Protein AF-A0AAE1IKL3-F1 (afdb_monomer_lite)

InterPro domains:
  IPR046529 Domain of unknown function DUF6594 [PF20237] (52-282)

Sequence (301 aa):
MNDNSTPSNPPSTLELHDLSTDHLVNPTDPHVNHTDPHVNPTDCHVNQTDHDDKLSQLERELEDVDDMEGEELNLASFRLDNNERRENILQKIDDALSDYDNFLDRHQRALSFEDPSKSSIDSLQNWLDMNRDLKRDEINYLKRNDLFSVTGNISWVETILSVALSKALHAVITMLEGPRQGQLGKISTRMKEKIRKTFRPASRNPNVTISAISLRKAVRIFLAPFIAALLLTPVIICNYVNDLTYRVVIVVLTTATFIAGLACISKVKAVEWVVAGATYVTITRYLNMELLLMWSDADLK

Structure (mmCIF, N/CA/C/O backbone):
data_AF-A0AAE1IKL3-F1
#
_entry.id   AF-A0AAE1IKL3-F1
#
loop_
_atom_site.group_PDB
_atom_site.id
_atom_site.type_symbol
_atom_site.label_atom_id
_atom_site.label_alt_id
_atom_site.label_comp_id
_atom_site.label_asym_id
_atom_site.label_entity_id
_atom_site.label_seq_id
_atom_site.pdbx_PDB_ins_code
_atom_site.Cartn_x
_atom_site.Cartn_y
_atom_site.Cartn_z
_atom_site.occupancy
_atom_site.B_iso_or_equiv
_atom_site.auth_seq_id
_atom_site.auth_comp_id
_atom_site.auth_asym_id
_atom_site.auth_atom_id
_atom_site.pdbx_PDB_model_num
ATOM 1 N N . MET A 1 1 ? 42.738 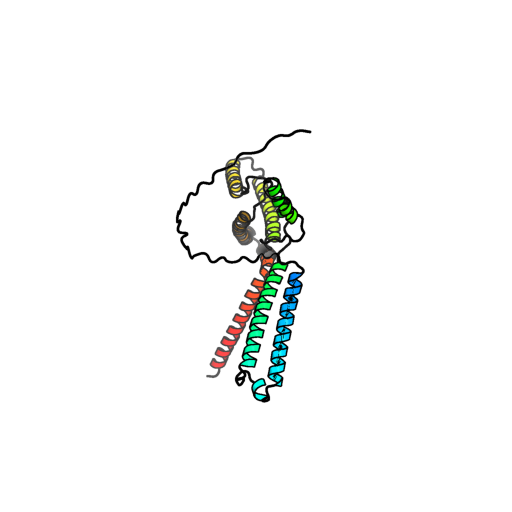-31.454 75.341 1.00 37.38 1 MET A N 1
ATOM 2 C CA . MET A 1 1 ? 44.110 -31.137 75.780 1.00 37.38 1 MET A CA 1
ATOM 3 C C . MET A 1 1 ? 44.566 -29.970 74.930 1.00 37.38 1 MET A C 1
ATOM 5 O O . MET A 1 1 ? 44.774 -30.189 73.747 1.00 37.38 1 MET A O 1
ATOM 9 N N . ASN A 1 2 ? 44.628 -28.792 75.555 1.00 38.41 2 ASN A N 1
ATOM 10 C CA . ASN A 1 2 ? 45.200 -27.516 75.103 1.00 38.41 2 ASN A CA 1
ATOM 11 C C . ASN A 1 2 ? 44.516 -26.875 73.865 1.00 38.41 2 ASN A C 1
ATOM 13 O O . ASN A 1 2 ? 44.352 -27.528 72.842 1.00 38.41 2 ASN A O 1
ATOM 17 N N . ASP A 1 3 ? 43.925 -25.671 73.938 1.00 41.69 3 ASP A N 1
ATOM 18 C CA . ASP A 1 3 ? 44.483 -24.336 74.296 1.00 41.69 3 ASP A CA 1
ATOM 19 C C . ASP A 1 3 ? 45.520 -23.883 73.232 1.00 41.69 3 ASP A C 1
ATOM 21 O O . ASP A 1 3 ? 46.335 -24.702 72.824 1.00 41.69 3 ASP A O 1
ATOM 25 N N . ASN A 1 4 ? 45.637 -22.642 72.730 1.00 39.47 4 ASN A N 1
ATOM 26 C CA . ASN A 1 4 ? 45.059 -21.312 73.026 1.00 39.47 4 ASN A CA 1
ATOM 27 C C . ASN A 1 4 ? 45.349 -20.380 71.786 1.00 39.47 4 ASN A C 1
ATOM 29 O O . ASN A 1 4 ? 46.077 -20.823 70.899 1.00 39.47 4 ASN A O 1
ATOM 33 N N . SER A 1 5 ? 44.895 -19.129 71.571 1.00 45.31 5 SER A N 1
ATOM 34 C CA . SER A 1 5 ? 44.084 -18.160 72.343 1.00 45.31 5 SER A CA 1
ATOM 35 C C . SER A 1 5 ? 43.384 -17.124 71.420 1.00 45.31 5 SER A C 1
ATOM 37 O O . SER A 1 5 ? 43.914 -16.772 70.368 1.00 45.31 5 SER A O 1
ATOM 39 N N . THR A 1 6 ? 42.273 -16.528 71.870 1.00 47.75 6 THR A N 1
ATOM 40 C CA . THR A 1 6 ? 41.839 -15.126 71.580 1.00 47.75 6 THR A CA 1
ATOM 41 C C . THR A 1 6 ? 42.600 -14.145 72.520 1.00 47.75 6 THR A C 1
ATOM 43 O O . THR A 1 6 ? 43.378 -14.642 73.338 1.00 47.75 6 THR A O 1
ATOM 46 N N . PRO A 1 7 ? 42.378 -12.802 72.576 1.00 61.38 7 PRO A N 1
ATOM 47 C CA . PRO A 1 7 ? 41.685 -11.853 71.677 1.00 61.38 7 PRO A CA 1
ATOM 48 C C . PRO A 1 7 ? 42.459 -10.527 71.405 1.00 61.38 7 PRO A C 1
ATOM 50 O O . PRO A 1 7 ? 43.415 -10.205 72.106 1.00 61.38 7 PRO A O 1
ATOM 53 N N . SER A 1 8 ? 41.946 -9.660 70.516 1.00 41.28 8 SER A N 1
ATOM 54 C CA . SER A 1 8 ? 42.006 -8.194 70.720 1.00 41.28 8 SER A CA 1
ATOM 55 C C . SER A 1 8 ? 41.003 -7.399 69.862 1.00 41.28 8 SER A C 1
ATOM 57 O O . SER A 1 8 ? 40.840 -7.613 68.667 1.00 41.28 8 SER A O 1
ATOM 59 N N . ASN A 1 9 ? 40.335 -6.464 70.532 1.00 41.34 9 ASN A N 1
ATOM 60 C CA . ASN A 1 9 ? 39.456 -5.377 70.072 1.00 41.34 9 ASN A CA 1
ATOM 61 C C . ASN A 1 9 ? 39.716 -4.225 71.089 1.00 41.34 9 ASN A C 1
ATOM 63 O O . ASN A 1 9 ? 40.221 -4.546 72.174 1.00 41.34 9 ASN A O 1
ATOM 67 N N . PRO A 1 10 ? 39.331 -2.944 70.898 1.00 62.72 10 PRO A N 1
ATOM 68 C CA . PRO A 1 10 ? 38.779 -2.240 69.734 1.00 62.72 10 PRO A CA 1
ATOM 69 C C . PRO A 1 10 ? 39.721 -1.023 69.405 1.00 62.72 10 PRO A C 1
ATOM 71 O O . PRO A 1 10 ? 40.912 -1.328 69.319 1.00 62.72 10 PRO A O 1
ATOM 74 N N . PRO A 1 11 ? 39.366 0.289 69.228 1.00 51.56 11 PRO A N 1
ATOM 75 C CA . PRO A 1 11 ? 38.154 1.058 69.571 1.00 51.56 11 PRO A CA 1
ATOM 76 C C . PRO A 1 11 ? 37.387 1.674 68.382 1.00 51.56 11 PRO A C 1
ATOM 78 O O . PRO A 1 11 ? 37.906 1.854 67.284 1.00 51.56 11 PRO A O 1
ATOM 81 N N . SER A 1 12 ? 36.141 2.061 68.655 1.00 45.22 12 SER A N 1
ATOM 82 C CA . SER A 1 12 ? 35.319 2.920 67.799 1.00 45.22 12 SER A CA 1
ATOM 83 C C . SER A 1 12 ? 35.840 4.361 67.780 1.00 45.22 12 SER A C 1
ATOM 85 O O . SER A 1 12 ? 36.181 4.890 68.838 1.00 45.22 12 SER A O 1
ATOM 87 N N . THR A 1 13 ? 35.753 5.036 66.632 1.00 42.62 13 THR A N 1
ATOM 88 C CA . THR A 1 13 ? 35.841 6.503 66.549 1.00 42.62 13 THR A CA 1
ATOM 89 C C . THR A 1 13 ? 34.653 7.032 65.755 1.00 42.62 13 THR A C 1
ATOM 91 O O . THR A 1 13 ? 34.356 6.544 64.667 1.00 42.62 13 THR A O 1
ATOM 94 N N . LEU A 1 14 ? 33.954 8.006 66.335 1.00 44.50 14 LEU A N 1
ATOM 95 C CA . LEU A 1 14 ? 32.903 8.779 65.682 1.00 44.50 14 LEU A CA 1
ATOM 96 C C . LEU A 1 14 ? 33.547 9.824 64.767 1.00 44.50 14 LEU A C 1
ATOM 98 O O . LEU A 1 14 ? 34.308 10.649 65.265 1.00 44.50 14 LEU A O 1
ATOM 102 N N . GLU A 1 15 ? 33.156 9.871 63.496 1.00 39.41 15 GLU A N 1
ATOM 103 C CA . GLU A 1 15 ? 33.192 11.119 62.730 1.00 39.41 15 GLU A CA 1
ATOM 104 C C . GLU A 1 15 ? 31.811 11.407 62.144 1.00 39.41 15 GLU A C 1
ATOM 106 O O . GLU A 1 15 ? 31.289 10.691 61.291 1.00 39.41 15 GLU A O 1
ATOM 111 N N . LEU A 1 16 ? 31.221 12.484 62.658 1.00 42.34 16 LEU A N 1
ATOM 112 C CA . LEU A 1 16 ? 30.191 13.251 61.979 1.00 42.34 16 LEU A CA 1
ATOM 113 C C . LEU A 1 16 ? 30.844 13.948 60.787 1.00 42.34 16 LEU A C 1
ATOM 115 O O . LEU A 1 16 ? 31.793 14.705 60.977 1.00 42.34 16 LEU A O 1
ATOM 119 N N . HIS A 1 17 ? 30.286 13.771 59.595 1.00 43.00 17 HIS A N 1
ATOM 120 C CA . HIS A 1 17 ? 30.493 14.731 58.523 1.00 43.00 17 HIS A CA 1
ATOM 121 C C . HIS A 1 17 ? 29.166 15.036 57.836 1.00 43.00 17 HIS A C 1
ATOM 123 O O . HIS A 1 17 ? 28.690 14.284 56.986 1.00 43.00 17 HIS A O 1
ATOM 129 N N . ASP A 1 18 ? 28.585 16.173 58.219 1.00 41.44 18 ASP A N 1
ATOM 130 C CA . ASP A 1 18 ? 27.637 16.878 57.369 1.00 41.44 18 ASP A CA 1
ATOM 131 C C . ASP A 1 18 ? 28.325 17.215 56.045 1.00 41.44 18 ASP A C 1
ATOM 133 O O . ASP A 1 18 ? 29.416 17.795 56.028 1.00 41.44 18 ASP A O 1
ATOM 137 N N . LEU A 1 19 ? 27.660 16.906 54.935 1.00 41.41 19 LEU A N 1
ATOM 138 C CA . LEU A 1 19 ? 27.904 17.581 53.669 1.00 41.41 19 LEU A CA 1
ATOM 139 C C . LEU A 1 19 ? 26.629 17.567 52.831 1.00 41.41 19 LEU A C 1
ATOM 141 O O . LEU A 1 19 ? 26.313 16.614 52.122 1.00 41.41 19 LEU A O 1
ATOM 145 N N . SER A 1 20 ? 25.897 18.675 52.956 1.00 42.94 20 SER A N 1
ATOM 146 C CA . SER A 1 20 ? 24.812 19.045 52.055 1.00 42.94 20 SER A CA 1
ATOM 147 C C . SER A 1 20 ? 25.255 18.909 50.599 1.00 42.94 20 SER A C 1
ATOM 149 O O . SER A 1 20 ? 26.355 19.328 50.232 1.00 42.94 20 SER A O 1
ATOM 151 N N . THR A 1 21 ? 24.386 18.376 49.747 1.00 41.53 21 THR A N 1
ATOM 152 C CA . THR A 1 21 ? 24.451 18.656 48.312 1.00 41.53 21 THR A CA 1
ATOM 153 C C . THR A 1 21 ? 23.036 18.776 47.775 1.00 41.53 21 THR A C 1
ATOM 155 O O . THR A 1 21 ? 22.278 17.808 47.742 1.00 41.53 21 THR A O 1
ATOM 158 N N . ASP A 1 22 ? 22.674 19.997 47.391 1.00 34.25 22 ASP A N 1
ATOM 159 C CA . ASP A 1 22 ? 21.352 20.339 46.890 1.00 34.25 22 ASP A CA 1
ATOM 160 C C . ASP A 1 22 ? 21.066 19.619 45.568 1.00 34.25 22 ASP A C 1
ATOM 162 O O . ASP A 1 22 ? 21.643 19.940 44.524 1.00 34.25 22 ASP A O 1
ATOM 166 N N . HIS A 1 23 ? 20.131 18.667 45.580 1.00 40.50 23 HIS A N 1
ATOM 167 C CA . HIS A 1 23 ? 19.584 18.140 44.337 1.00 40.50 23 HIS A CA 1
ATOM 168 C C . HIS A 1 23 ? 18.553 19.121 43.776 1.00 40.50 23 HIS A C 1
ATOM 170 O O . HIS A 1 23 ? 17.399 19.157 44.203 1.00 40.50 23 HIS A O 1
ATOM 176 N N . LEU A 1 24 ? 18.991 19.916 42.792 1.00 37.25 24 LEU A N 1
ATOM 177 C CA . LEU A 1 24 ? 18.108 20.748 41.982 1.00 37.25 24 LEU A CA 1
ATOM 178 C C . LEU A 1 24 ? 16.950 19.918 41.414 1.00 37.25 24 LEU A C 1
ATOM 180 O O . LEU A 1 24 ? 17.154 18.972 40.651 1.00 37.25 24 LEU A O 1
ATOM 184 N N . VAL A 1 25 ? 15.730 20.355 41.716 1.00 43.56 25 VAL A N 1
ATOM 185 C CA . VAL A 1 25 ? 14.531 19.963 40.975 1.00 43.56 25 VAL A CA 1
ATOM 186 C C . VAL A 1 25 ? 14.617 20.589 39.583 1.00 43.56 25 VAL A C 1
ATOM 188 O O . VAL A 1 25 ? 14.531 21.809 39.450 1.00 43.56 25 VAL A O 1
ATOM 191 N N . ASN A 1 26 ? 14.768 19.762 38.547 1.00 37.31 26 ASN A N 1
ATOM 192 C CA . ASN A 1 26 ? 14.615 20.175 37.151 1.00 37.31 26 ASN A CA 1
ATOM 193 C C . ASN A 1 26 ? 13.268 19.658 36.605 1.00 37.31 26 ASN A C 1
ATOM 195 O O . ASN A 1 26 ? 13.145 18.453 36.379 1.00 37.31 26 ASN A O 1
ATOM 199 N N . PRO A 1 27 ? 12.249 20.515 36.408 1.00 49.38 27 PRO A N 1
ATOM 200 C CA . PRO A 1 27 ? 10.904 20.079 36.052 1.00 49.38 27 PRO A CA 1
ATOM 201 C C . PRO A 1 27 ? 10.623 20.241 34.549 1.00 49.38 27 PRO A C 1
ATOM 203 O O . PRO A 1 27 ? 9.768 21.036 34.157 1.00 49.38 27 PRO A O 1
ATOM 206 N N . THR A 1 28 ? 11.316 19.502 33.677 1.00 48.50 28 THR A N 1
ATOM 207 C CA . THR A 1 28 ? 10.856 19.328 32.284 1.00 48.50 28 THR A CA 1
ATOM 208 C C . THR A 1 28 ? 11.374 18.031 31.666 1.00 48.50 28 THR A C 1
ATOM 210 O O . THR A 1 28 ? 12.431 18.019 31.048 1.00 48.50 28 THR A O 1
ATOM 213 N N . ASP A 1 29 ? 10.593 16.958 31.781 1.00 35.94 29 ASP A N 1
ATOM 214 C CA . ASP A 1 29 ? 10.541 15.929 30.739 1.00 35.94 29 ASP A CA 1
ATOM 215 C C . ASP A 1 29 ? 9.200 15.178 30.832 1.00 35.94 29 ASP A C 1
ATOM 217 O O . ASP A 1 29 ? 8.928 14.532 31.852 1.00 35.94 29 ASP A O 1
ATOM 221 N N . PRO A 1 30 ? 8.310 15.266 29.825 1.00 45.25 30 PRO A N 1
ATOM 222 C CA . PRO A 1 30 ? 7.148 14.402 29.762 1.00 45.25 30 PRO A CA 1
ATOM 223 C C . PRO A 1 30 ? 7.638 13.011 29.365 1.00 45.25 30 PRO A C 1
ATOM 225 O O . PRO A 1 30 ? 7.865 12.730 28.189 1.00 45.25 30 PRO A O 1
ATOM 228 N N . HIS A 1 31 ? 7.786 12.131 30.356 1.00 34.94 31 HIS A N 1
ATOM 229 C CA . HIS A 1 31 ? 8.020 10.710 30.128 1.00 34.94 31 HIS A CA 1
ATOM 230 C C . HIS A 1 31 ? 6.794 10.125 29.405 1.00 34.94 31 HIS A C 1
ATOM 232 O O . HIS A 1 31 ? 5.856 9.620 30.023 1.00 34.94 31 HIS A O 1
ATOM 238 N N . VAL A 1 32 ? 6.788 10.224 28.072 1.00 44.75 32 VAL A N 1
ATOM 239 C CA . VAL A 1 32 ? 5.873 9.484 27.207 1.00 44.75 32 VAL A CA 1
ATOM 240 C C . VAL A 1 32 ? 6.204 8.023 27.438 1.00 44.75 32 VAL A C 1
ATOM 242 O O . VAL A 1 32 ? 7.212 7.506 26.953 1.00 44.75 32 VAL A O 1
ATOM 245 N N . ASN A 1 33 ? 5.381 7.383 28.261 1.00 32.62 33 ASN A N 1
ATOM 246 C CA . ASN A 1 33 ? 5.507 5.978 28.575 1.00 32.62 33 ASN A CA 1
ATOM 247 C C . ASN A 1 33 ? 5.140 5.202 27.307 1.00 32.62 33 ASN A C 1
ATOM 249 O O . ASN A 1 33 ? 3.966 4.924 27.062 1.00 32.62 33 ASN A O 1
ATOM 253 N N . HIS A 1 34 ? 6.138 4.936 26.458 1.00 42.28 34 HIS A N 1
ATOM 254 C CA . HIS A 1 34 ? 5.983 4.082 25.290 1.00 42.28 34 HIS A CA 1
ATOM 255 C C . HIS A 1 34 ? 5.619 2.688 25.789 1.00 42.28 34 HIS A C 1
ATOM 257 O O . HIS A 1 34 ? 6.478 1.906 26.190 1.00 42.28 34 HIS A O 1
ATOM 263 N N . THR A 1 35 ? 4.317 2.414 25.793 1.00 41.00 35 THR A N 1
ATOM 264 C CA . THR A 1 35 ? 3.765 1.098 26.069 1.00 41.00 35 THR A CA 1
ATOM 265 C C . THR A 1 35 ? 4.323 0.153 25.018 1.00 41.00 35 THR A C 1
ATOM 267 O O . THR A 1 35 ? 4.133 0.365 23.819 1.00 41.00 35 THR A O 1
ATOM 270 N N . ASP A 1 36 ? 5.074 -0.835 25.488 1.00 42.12 36 ASP A N 1
ATOM 271 C CA . ASP A 1 36 ? 5.751 -1.829 24.668 1.00 42.12 36 ASP A CA 1
ATOM 272 C C . ASP A 1 36 ? 4.695 -2.586 23.836 1.00 42.12 36 ASP A C 1
ATOM 274 O O . ASP A 1 36 ? 3.829 -3.243 24.423 1.00 42.12 36 ASP A O 1
ATOM 278 N N . PRO A 1 37 ? 4.676 -2.484 22.491 1.00 47.56 37 PRO A N 1
ATOM 279 C CA . PRO A 1 37 ? 3.602 -3.035 21.669 1.00 47.56 37 PRO A CA 1
ATOM 280 C C . PRO A 1 37 ? 3.817 -4.532 21.413 1.00 47.56 37 PRO A C 1
ATOM 282 O O . PRO A 1 37 ? 3.609 -5.022 20.303 1.00 47.56 37 PRO A O 1
ATOM 285 N N . HIS A 1 38 ? 4.222 -5.279 22.439 1.00 47.66 38 HIS A N 1
ATOM 286 C CA . HIS A 1 38 ? 4.367 -6.727 22.376 1.00 47.66 38 HIS A CA 1
ATOM 287 C C . HIS A 1 38 ? 3.013 -7.419 22.610 1.00 47.66 38 HIS A C 1
ATOM 289 O O . HIS A 1 38 ? 2.891 -8.305 23.455 1.00 47.66 38 HIS A O 1
ATOM 295 N N . VAL A 1 39 ? 1.994 -7.006 21.845 1.00 49.00 39 VAL A N 1
ATOM 296 C CA . VAL A 1 39 ? 0.651 -7.601 21.867 1.00 49.00 39 VAL A CA 1
ATOM 297 C C . VAL A 1 39 ? 0.780 -9.069 21.477 1.00 49.00 39 VAL A C 1
ATOM 299 O O . VAL A 1 39 ? 1.068 -9.406 20.328 1.00 49.00 39 VAL A O 1
ATOM 302 N N . ASN A 1 40 ? 0.600 -9.953 22.453 1.00 47.06 40 ASN A N 1
ATOM 303 C CA . ASN A 1 40 ? 0.546 -11.385 22.219 1.00 47.06 40 ASN A CA 1
ATOM 304 C C . ASN A 1 40 ? -0.654 -11.660 21.288 1.00 47.06 40 ASN A C 1
ATOM 306 O O . ASN A 1 40 ? -1.719 -11.090 21.525 1.00 47.06 40 ASN A O 1
ATOM 310 N N . PRO A 1 41 ? -0.573 -12.537 20.270 1.00 50.09 41 PRO A N 1
ATOM 311 C CA . PRO A 1 41 ? -1.739 -12.891 19.445 1.00 50.09 41 PRO A CA 1
ATOM 312 C C . PRO A 1 41 ? -2.910 -13.519 20.229 1.00 50.09 41 PRO A C 1
ATOM 314 O O . PRO A 1 41 ? -3.987 -13.712 19.676 1.00 50.09 41 PRO A O 1
ATOM 317 N N . THR A 1 42 ? -2.724 -13.819 21.519 1.00 50.53 42 THR A N 1
ATOM 318 C CA . THR A 1 42 ? -3.819 -14.154 22.445 1.00 50.53 42 THR A CA 1
ATOM 319 C C . THR A 1 42 ? -4.533 -12.901 22.985 1.00 50.53 42 THR A C 1
ATOM 321 O O . THR A 1 42 ? -5.751 -12.911 23.128 1.00 50.53 42 THR A O 1
ATOM 324 N N . ASP A 1 43 ? -3.810 -11.800 23.217 1.00 51.50 43 ASP A N 1
ATOM 325 C CA . ASP A 1 43 ? -4.342 -10.554 23.796 1.00 51.50 43 ASP A CA 1
ATOM 326 C C . ASP A 1 43 ? -5.189 -9.765 22.791 1.00 51.50 43 ASP A C 1
ATOM 328 O O . ASP A 1 43 ? -6.145 -9.100 23.176 1.00 51.50 43 ASP A O 1
ATOM 332 N N . CYS A 1 44 ? -4.905 -9.858 21.485 1.00 53.31 44 CYS A N 1
ATOM 333 C CA . CYS A 1 44 ? -5.777 -9.234 20.483 1.00 53.31 44 CYS A CA 1
ATOM 334 C C . CYS A 1 44 ? -7.160 -9.902 20.405 1.00 53.31 44 CYS A C 1
ATOM 336 O O . CYS A 1 44 ? -8.108 -9.262 19.961 1.00 53.31 44 CYS A O 1
ATOM 338 N N . HIS A 1 45 ? -7.284 -11.152 20.866 1.00 56.12 45 HIS A N 1
ATOM 339 C CA . HIS A 1 45 ? -8.570 -11.831 21.004 1.00 56.12 45 HIS A CA 1
ATOM 340 C C . HIS A 1 45 ? -9.341 -11.365 22.248 1.00 56.12 45 HIS A C 1
ATOM 342 O O . HIS A 1 45 ? -10.559 -11.249 22.171 1.00 56.12 45 HIS A O 1
ATOM 348 N N . VAL A 1 46 ? -8.631 -11.064 23.346 1.00 60.53 46 VAL A N 1
ATOM 349 C CA . VAL A 1 46 ? -9.199 -10.499 24.586 1.00 60.53 46 VAL A CA 1
ATOM 350 C C . VAL A 1 46 ? -9.691 -9.069 24.352 1.00 60.53 46 VAL A C 1
ATOM 352 O O . VAL A 1 46 ? -10.846 -8.765 24.623 1.00 60.53 46 VAL A O 1
ATOM 355 N N . ASN A 1 47 ? -8.866 -8.216 23.737 1.00 64.75 47 ASN A N 1
ATOM 356 C CA . ASN A 1 47 ? -9.250 -6.831 23.452 1.00 64.75 47 ASN A CA 1
ATOM 357 C C . ASN A 1 47 ? -10.489 -6.742 22.539 1.00 64.75 47 ASN A C 1
ATOM 359 O O . ASN A 1 47 ? -11.326 -5.870 22.741 1.00 64.75 47 ASN A O 1
ATOM 363 N N . GLN A 1 48 ? -10.629 -7.641 21.554 1.00 72.88 48 GLN A N 1
ATOM 364 C CA . GLN A 1 48 ? -11.824 -7.695 20.702 1.00 72.88 48 GLN A CA 1
ATOM 365 C C . GLN A 1 48 ? -13.083 -8.008 21.524 1.00 72.88 48 GLN A C 1
ATOM 367 O O . GLN A 1 48 ? -14.069 -7.287 21.405 1.00 72.88 48 GLN A O 1
ATOM 372 N N . THR A 1 49 ? -13.042 -9.034 22.385 1.00 78.62 49 THR A N 1
ATOM 373 C CA . THR A 1 49 ? -14.189 -9.378 23.240 1.00 78.62 49 THR A CA 1
ATOM 374 C C . THR A 1 49 ? -14.527 -8.270 24.233 1.00 78.62 49 THR A C 1
ATOM 376 O O . THR A 1 49 ? -15.702 -7.993 24.434 1.00 78.62 49 THR A O 1
ATOM 379 N N . ASP A 1 50 ? -13.528 -7.568 24.777 1.00 86.19 50 ASP A N 1
ATOM 380 C CA . ASP A 1 50 ? -13.751 -6.462 25.716 1.00 86.19 50 ASP A CA 1
ATOM 381 C C . ASP A 1 50 ? -14.483 -5.270 25.056 1.00 86.19 50 ASP A C 1
ATOM 383 O O . ASP A 1 50 ? -15.281 -4.590 25.709 1.00 86.19 50 ASP A O 1
ATOM 387 N N . HIS A 1 51 ? -14.247 -5.013 23.761 1.00 86.56 51 HIS A N 1
ATOM 388 C CA . HIS A 1 51 ? -14.992 -4.005 22.995 1.00 86.56 51 HIS A CA 1
ATOM 389 C C . HIS A 1 51 ? -16.447 -4.434 22.747 1.00 86.56 51 HIS A C 1
ATOM 391 O O . HIS A 1 51 ? -17.363 -3.644 22.996 1.00 86.56 51 HIS A O 1
ATOM 397 N N . ASP A 1 52 ? -16.659 -5.678 22.307 1.00 88.56 52 ASP A N 1
ATOM 398 C CA . ASP A 1 52 ? -17.989 -6.223 22.001 1.00 88.56 52 ASP A CA 1
ATOM 399 C C . ASP A 1 52 ? -18.866 -6.334 23.271 1.00 88.56 52 ASP A C 1
ATOM 401 O O . ASP A 1 52 ? -20.048 -5.970 23.258 1.00 88.56 52 ASP A O 1
ATOM 405 N N . ASP A 1 53 ? -18.282 -6.752 24.401 1.00 93.62 53 ASP A N 1
ATOM 406 C CA . ASP A 1 53 ? -18.949 -6.831 25.708 1.00 93.62 53 ASP A CA 1
ATOM 407 C C . ASP A 1 53 ? -19.323 -5.435 26.242 1.00 93.62 53 ASP A C 1
ATOM 409 O O . ASP A 1 53 ? -20.434 -5.238 26.746 1.00 93.62 53 ASP A O 1
ATOM 413 N N . LYS A 1 54 ? -18.434 -4.438 26.095 1.00 93.38 54 LYS A N 1
ATOM 414 C CA . LYS A 1 54 ? -18.702 -3.043 26.493 1.00 93.38 54 LYS A CA 1
ATOM 415 C C . LYS A 1 54 ? -19.851 -2.437 25.685 1.00 93.38 54 LYS A C 1
ATOM 417 O O . LYS A 1 54 ? -20.696 -1.755 26.266 1.00 93.38 54 LYS A O 1
ATOM 422 N N . LEU A 1 55 ? -19.900 -2.681 24.372 1.00 94.88 55 LEU A N 1
ATOM 423 C CA . LEU A 1 55 ? -20.994 -2.202 23.524 1.00 94.88 55 LEU A CA 1
ATOM 424 C C . LEU A 1 55 ? -22.320 -2.862 23.933 1.00 94.88 55 LEU A C 1
ATOM 426 O O . LEU A 1 55 ? -23.289 -2.164 24.216 1.00 94.88 55 LEU A O 1
ATOM 430 N N . SER A 1 56 ? -22.310 -4.187 24.113 1.00 95.88 56 SER A N 1
ATOM 431 C CA . SER A 1 56 ? -23.466 -4.975 24.570 1.00 95.88 56 SER A CA 1
ATOM 432 C C . SER A 1 56 ? -23.993 -4.549 25.950 1.00 95.88 56 SER A C 1
ATOM 434 O O . SER A 1 56 ? -25.180 -4.711 26.245 1.00 95.88 56 SER A O 1
ATOM 436 N N . GLN A 1 57 ? -23.128 -4.034 26.834 1.00 97.06 57 GLN A N 1
ATOM 437 C CA . GLN A 1 57 ? -23.553 -3.442 28.104 1.00 97.06 57 GLN A CA 1
ATOM 438 C C . GLN A 1 57 ? -24.248 -2.092 27.888 1.00 97.06 57 GLN A C 1
ATOM 440 O O . GLN A 1 57 ? -25.313 -1.873 28.460 1.00 97.06 57 GLN A O 1
ATOM 445 N N . LEU A 1 58 ? -23.668 -1.200 27.080 1.00 96.50 58 LEU A N 1
ATOM 446 C CA . LEU A 1 58 ? -24.231 0.130 26.822 1.00 96.50 58 LEU A CA 1
ATOM 447 C C . LEU A 1 58 ? -25.571 0.060 26.079 1.00 96.50 58 LEU A C 1
ATOM 449 O O . LEU A 1 58 ? -26.476 0.821 26.405 1.00 96.50 58 LEU A O 1
ATOM 453 N N . GLU A 1 59 ? -25.723 -0.875 25.140 1.00 96.06 59 GLU A N 1
ATOM 454 C CA . GLU A 1 59 ? -26.996 -1.152 24.462 1.00 96.06 59 GLU A CA 1
ATOM 455 C C . GLU A 1 59 ? -28.080 -1.605 25.450 1.00 96.06 59 GLU A C 1
ATOM 457 O O . GLU A 1 59 ? -29.207 -1.125 25.382 1.00 96.06 59 GLU A O 1
ATOM 462 N N . ARG A 1 60 ? -27.738 -2.456 26.428 1.00 96.69 60 ARG A N 1
ATOM 463 C CA . ARG A 1 60 ? -28.682 -2.868 27.480 1.00 96.69 60 ARG A CA 1
ATOM 464 C C . ARG A 1 60 ? -29.007 -1.734 28.453 1.00 96.69 60 ARG A C 1
ATOM 466 O O . ARG A 1 60 ? -30.153 -1.594 28.855 1.00 96.69 60 ARG A O 1
ATOM 473 N N . GLU A 1 61 ? -28.025 -0.908 28.816 1.00 96.31 61 GLU A N 1
ATOM 474 C CA . GLU A 1 61 ? -28.270 0.294 29.627 1.00 96.31 61 GLU A CA 1
ATOM 475 C C . GLU A 1 61 ? -29.161 1.314 28.897 1.00 96.31 61 GLU A C 1
ATOM 477 O O . GLU A 1 61 ? -29.867 2.073 29.563 1.00 96.31 61 GLU A O 1
ATOM 482 N N . LEU A 1 62 ? -29.134 1.335 27.558 1.00 95.00 62 LEU A N 1
ATOM 483 C CA . LEU A 1 62 ? -30.025 2.136 26.719 1.00 95.00 62 LEU A CA 1
ATOM 484 C C . LEU A 1 62 ? -31.442 1.544 26.688 1.00 95.00 62 LEU A C 1
ATOM 486 O O . LEU A 1 62 ? -32.392 2.267 26.969 1.00 95.00 62 LEU A O 1
ATOM 490 N N . GLU A 1 63 ? -31.571 0.237 26.439 1.00 95.50 63 GLU A N 1
ATOM 491 C CA . GLU A 1 63 ? -32.846 -0.501 26.458 1.00 95.50 63 GLU A CA 1
ATOM 492 C C . GLU A 1 63 ? -33.559 -0.353 27.817 1.00 95.50 63 GLU A C 1
ATOM 494 O O . GLU A 1 63 ? -34.724 0.033 27.858 1.00 95.50 63 GLU A O 1
ATOM 499 N N . ASP A 1 64 ? -32.834 -0.509 28.934 1.00 95.81 64 ASP A N 1
ATOM 500 C CA . ASP A 1 64 ? -33.345 -0.261 30.293 1.00 95.81 64 ASP A CA 1
ATOM 501 C C . ASP A 1 64 ? -33.858 1.186 30.480 1.00 95.81 64 ASP A C 1
ATOM 503 O O . ASP A 1 64 ? -34.779 1.427 31.264 1.00 95.81 64 ASP A O 1
ATOM 507 N N . VAL A 1 65 ? -33.238 2.180 29.828 1.00 94.25 65 VAL A N 1
ATOM 508 C CA . VAL A 1 65 ? -33.642 3.596 29.921 1.00 94.25 65 VAL A CA 1
ATOM 509 C C . VAL A 1 65 ? -34.873 3.888 29.072 1.00 94.25 65 VAL A C 1
ATOM 511 O O . VAL A 1 65 ? -35.761 4.591 29.558 1.00 94.25 65 VAL A O 1
ATOM 514 N N . ASP A 1 66 ? -34.950 3.322 27.871 1.00 90.69 66 ASP A N 1
ATOM 515 C CA . ASP A 1 66 ? -36.097 3.466 26.976 1.00 90.69 66 ASP A CA 1
ATOM 516 C C . ASP A 1 66 ? -37.342 2.764 27.559 1.00 90.69 66 ASP A C 1
ATOM 518 O O . ASP A 1 66 ? -38.422 3.354 27.572 1.00 90.69 66 ASP A O 1
ATOM 522 N N . ASP A 1 67 ? -37.191 1.578 28.167 1.00 91.44 67 ASP A N 1
ATOM 523 C CA . ASP A 1 67 ? -38.264 0.858 28.884 1.00 91.44 67 ASP A CA 1
ATOM 524 C C . ASP A 1 67 ? -38.809 1.630 30.106 1.00 91.44 67 ASP A C 1
ATOM 526 O O . ASP A 1 67 ? -39.958 1.443 30.522 1.00 91.44 67 ASP A O 1
ATOM 530 N N . MET A 1 68 ? -37.997 2.510 30.705 1.00 90.56 68 MET A N 1
ATOM 531 C CA . MET A 1 68 ? -38.421 3.400 31.793 1.00 90.56 68 MET A CA 1
ATOM 532 C C . MET A 1 68 ? -39.080 4.700 31.296 1.00 90.56 68 MET A C 1
ATOM 534 O O . MET A 1 68 ? -39.687 5.416 32.103 1.00 90.56 68 MET A O 1
ATOM 538 N N . GLU A 1 69 ? -38.980 5.037 30.007 1.00 87.44 69 GLU A N 1
ATOM 539 C CA . GLU A 1 69 ? -39.466 6.304 29.456 1.00 87.44 69 GLU A CA 1
ATOM 540 C C . GLU A 1 69 ? -40.943 6.207 29.032 1.00 87.44 69 GLU A C 1
ATOM 542 O O . GLU A 1 69 ? -41.295 5.855 27.911 1.00 87.44 69 GLU A O 1
ATOM 547 N N . GLY A 1 70 ? -41.848 6.568 29.948 1.00 80.00 70 GLY A N 1
ATOM 548 C CA . GLY A 1 70 ? -43.302 6.451 29.747 1.00 80.00 70 GLY A CA 1
ATOM 549 C C . GLY A 1 70 ? -43.940 7.369 28.687 1.00 80.00 70 GLY A C 1
ATOM 550 O O . GLY A 1 70 ? -45.164 7.356 28.553 1.00 80.00 70 GLY A O 1
ATOM 551 N N . GLU A 1 71 ? -43.164 8.175 27.957 1.00 79.75 71 GLU A N 1
ATOM 552 C CA . GLU A 1 71 ? -43.646 9.077 26.901 1.00 79.75 71 GLU A CA 1
ATOM 553 C C . GLU A 1 71 ? -43.068 8.689 25.525 1.00 79.75 71 GLU A C 1
ATOM 555 O O . GLU A 1 71 ? -42.086 9.262 25.056 1.00 79.75 71 GLU A O 1
ATOM 560 N N . GLU A 1 72 ? -43.738 7.761 24.826 1.00 73.56 72 GLU A N 1
ATOM 561 C CA . GLU A 1 72 ? -43.350 7.246 23.492 1.00 73.56 72 GLU A CA 1
ATOM 562 C C . GLU A 1 72 ? -43.026 8.342 22.447 1.00 73.56 72 GLU A C 1
ATOM 564 O O . GLU A 1 72 ? -42.254 8.127 21.511 1.00 73.56 72 GLU A O 1
ATOM 569 N N . LEU A 1 73 ? -43.606 9.540 22.591 1.00 73.56 73 LEU A N 1
ATOM 570 C CA . LEU A 1 73 ? -43.385 10.675 21.687 1.00 73.56 73 LEU A CA 1
ATOM 571 C C . LEU A 1 73 ? -41.967 11.270 21.780 1.00 73.56 73 LEU A C 1
ATOM 573 O O . LEU A 1 73 ? -41.492 11.837 20.792 1.00 73.56 73 LEU A O 1
ATOM 577 N N . ASN A 1 74 ? -41.286 11.121 22.919 1.00 73.25 74 ASN A N 1
ATOM 578 C CA . ASN A 1 74 ? -39.926 11.628 23.138 1.00 73.25 74 ASN A CA 1
ATOM 579 C C . ASN A 1 74 ? -38.871 10.650 22.583 1.00 73.25 74 ASN A C 1
ATOM 581 O O . ASN A 1 74 ? -37.851 11.070 22.028 1.00 73.25 74 ASN A O 1
ATOM 585 N N . LEU A 1 75 ? -39.163 9.343 22.614 1.00 75.69 75 LEU A N 1
ATOM 586 C CA . LEU A 1 75 ? -38.393 8.306 21.912 1.00 75.69 75 LEU A CA 1
ATOM 587 C C . LEU A 1 75 ? -38.421 8.520 20.384 1.00 75.69 75 LEU A C 1
ATOM 589 O O . LEU A 1 75 ? -37.412 8.360 19.700 1.00 75.69 75 LEU A O 1
ATOM 593 N N . ALA A 1 76 ? -39.560 8.957 19.836 1.00 79.81 76 ALA A N 1
ATOM 594 C CA . ALA A 1 76 ? -39.755 9.121 18.393 1.00 79.81 76 ALA A CA 1
ATOM 595 C C . ALA A 1 76 ? -39.035 10.333 17.755 1.00 79.81 76 ALA A C 1
ATOM 597 O O . ALA A 1 76 ? -38.998 10.443 16.526 1.00 79.81 76 ALA A O 1
ATOM 598 N N . SER A 1 77 ? -38.493 11.273 18.542 1.00 81.25 77 SER A N 1
ATOM 599 C CA . SER A 1 77 ? -37.918 12.519 18.016 1.00 81.25 77 SER A CA 1
ATOM 600 C C . SER A 1 77 ? -36.690 12.989 18.795 1.00 81.25 77 SER A C 1
ATOM 602 O O . SER A 1 77 ? -36.808 13.664 19.812 1.00 81.25 77 SER A O 1
ATOM 604 N N . PHE A 1 78 ? -35.506 12.805 18.204 1.00 76.44 78 PHE A N 1
ATOM 605 C CA . PHE A 1 78 ? -34.219 13.326 18.700 1.00 76.44 78 PHE A CA 1
ATOM 606 C C . PHE A 1 78 ? -34.211 14.840 19.017 1.00 76.44 78 PHE A C 1
ATOM 608 O O . PHE A 1 78 ? -33.403 15.312 19.799 1.00 76.44 78 PHE A O 1
ATOM 615 N N . ARG A 1 79 ? -35.110 15.634 18.414 1.00 81.25 79 ARG A N 1
ATOM 616 C CA . ARG A 1 79 ? -35.246 17.082 18.695 1.00 81.25 79 ARG A CA 1
ATOM 617 C C . ARG A 1 79 ? -36.134 17.428 19.894 1.00 81.25 79 ARG A C 1
ATOM 619 O O . ARG A 1 79 ? -36.219 18.601 20.246 1.00 81.25 79 ARG A O 1
ATOM 626 N N . LEU A 1 80 ? -36.874 16.451 20.406 1.00 80.62 80 LEU A N 1
ATOM 627 C CA . LEU A 1 80 ? -37.787 16.577 21.547 1.00 80.62 80 LEU A CA 1
ATOM 628 C C . LEU A 1 80 ? -37.335 15.711 22.729 1.00 80.62 80 LEU A C 1
ATOM 630 O O . LEU A 1 80 ? -37.833 15.897 23.833 1.00 80.62 80 LEU A O 1
ATOM 634 N N . ASP A 1 81 ? -36.378 14.813 22.494 1.00 81.81 81 ASP A N 1
ATOM 635 C CA . ASP A 1 81 ? -35.605 14.153 23.532 1.00 81.81 81 ASP A CA 1
ATOM 636 C C . ASP A 1 81 ? -34.984 15.185 24.482 1.00 81.81 81 ASP A C 1
ATOM 638 O O . ASP A 1 81 ? -34.269 16.099 24.068 1.00 81.81 81 ASP A O 1
ATOM 642 N N . ASN A 1 82 ? -35.300 15.031 25.763 1.00 86.62 82 ASN A N 1
ATOM 643 C CA . ASN A 1 82 ? -34.764 15.816 26.868 1.00 86.62 82 ASN A CA 1
ATOM 644 C C . ASN A 1 82 ? -34.236 14.875 27.974 1.00 86.62 82 ASN A C 1
ATOM 646 O O . ASN A 1 82 ? -34.107 15.265 29.137 1.00 86.62 82 ASN A O 1
ATOM 650 N N . ASN A 1 83 ? -33.982 13.608 27.631 1.00 89.69 83 ASN A N 1
ATOM 651 C CA . ASN A 1 83 ? -33.477 12.588 28.530 1.00 89.69 83 ASN A CA 1
ATOM 652 C C . ASN A 1 83 ? -31.939 12.629 28.529 1.00 89.69 83 ASN A C 1
ATOM 654 O O . ASN A 1 83 ? -31.274 11.874 27.820 1.00 89.69 83 ASN A O 1
ATOM 658 N N . GLU A 1 84 ? -31.364 13.496 29.375 1.00 91.19 84 GLU A N 1
ATOM 659 C CA . GLU A 1 84 ? -29.904 13.647 29.549 1.00 91.19 84 GLU A CA 1
ATOM 660 C C . GLU A 1 84 ? -29.185 12.302 29.788 1.00 91.19 84 GLU A C 1
ATOM 662 O O . GLU A 1 84 ? -28.013 12.138 29.443 1.00 91.19 84 GLU A O 1
ATOM 667 N N . ARG A 1 85 ? -29.874 11.310 30.376 1.00 92.25 85 ARG A N 1
ATOM 668 C CA . ARG A 1 85 ? -29.318 9.968 30.590 1.00 92.25 85 ARG A CA 1
ATOM 669 C C . ARG A 1 85 ? -29.227 9.180 29.283 1.00 92.25 85 ARG A C 1
ATOM 671 O O . ARG A 1 85 ? -28.205 8.528 29.074 1.00 92.25 85 ARG A O 1
ATOM 678 N N . ARG A 1 86 ? -30.241 9.255 28.413 1.00 92.12 86 ARG A N 1
ATOM 679 C CA . ARG A 1 86 ? -30.217 8.626 27.084 1.00 92.12 86 ARG A CA 1
ATOM 680 C C . ARG A 1 86 ? -29.132 9.254 26.213 1.00 92.12 86 ARG A C 1
ATOM 682 O O . ARG A 1 86 ? -28.300 8.530 25.674 1.00 92.12 86 ARG A O 1
ATOM 689 N N . GLU A 1 87 ? -29.053 10.586 26.181 1.00 92.62 87 GLU A N 1
ATOM 690 C CA . GLU A 1 87 ? -27.984 11.326 25.489 1.00 92.62 87 GLU A CA 1
ATOM 691 C C . GLU A 1 87 ? -26.585 10.906 25.985 1.00 92.62 87 GLU A C 1
ATOM 693 O O . GLU A 1 87 ? -25.695 10.618 25.184 1.00 92.62 87 GLU A O 1
ATOM 698 N N . ASN A 1 88 ? -26.394 10.773 27.304 1.00 95.75 88 ASN A N 1
ATOM 699 C CA . ASN A 1 88 ? -25.120 10.334 27.877 1.00 95.75 88 ASN A CA 1
ATOM 700 C C . ASN A 1 88 ? -24.729 8.896 27.484 1.00 95.75 88 ASN A C 1
ATOM 702 O O . ASN A 1 88 ? -23.542 8.616 27.310 1.00 95.75 88 ASN A O 1
ATOM 706 N N . ILE A 1 89 ? -25.697 7.983 27.365 1.00 95.69 89 ILE A N 1
ATOM 707 C CA . ILE A 1 89 ? -25.449 6.603 26.920 1.00 95.69 89 ILE A CA 1
ATOM 708 C C . ILE A 1 89 ? -25.135 6.581 25.421 1.00 95.69 89 ILE A C 1
ATOM 710 O O . ILE A 1 89 ? -24.151 5.960 25.026 1.00 95.69 89 ILE A O 1
ATOM 714 N N . LEU A 1 90 ? -25.882 7.326 24.603 1.00 94.44 90 LEU A N 1
ATOM 715 C CA . LEU A 1 90 ? -25.619 7.459 23.168 1.00 94.44 90 LEU A CA 1
ATOM 716 C C . LEU A 1 90 ? -24.219 8.032 22.887 1.00 94.44 90 LEU A C 1
ATOM 718 O O . LEU A 1 90 ? -23.511 7.491 22.042 1.00 94.44 90 LEU A O 1
ATOM 722 N N . GLN A 1 91 ? -23.765 9.040 23.643 1.00 96.06 91 GLN A N 1
ATOM 723 C CA . GLN A 1 91 ? -22.392 9.549 23.518 1.00 96.06 91 GLN A CA 1
ATOM 724 C C . GLN A 1 91 ? -21.343 8.487 23.888 1.00 96.06 91 GLN A C 1
ATOM 726 O O . GLN A 1 91 ? -20.342 8.351 23.195 1.00 96.06 91 GLN A O 1
ATOM 731 N N . LYS A 1 92 ? -21.571 7.686 24.940 1.00 97.12 92 LYS A N 1
ATOM 732 C CA . LYS A 1 92 ? -20.663 6.578 25.301 1.00 97.12 92 LYS A C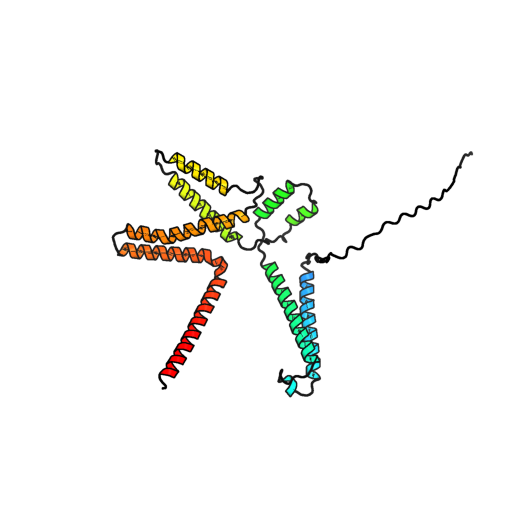A 1
ATOM 733 C C . LYS A 1 92 ? -20.612 5.482 24.237 1.00 97.12 92 LYS A C 1
ATOM 735 O O . LYS A 1 92 ? -19.572 4.840 24.100 1.00 97.12 92 LYS A O 1
ATOM 740 N N . ILE A 1 93 ? -21.720 5.241 23.532 1.00 96.56 93 ILE A N 1
ATOM 741 C CA . ILE A 1 93 ? -21.785 4.303 22.405 1.00 96.56 93 ILE A CA 1
ATOM 742 C C . ILE A 1 93 ? -20.966 4.852 21.231 1.00 96.56 93 ILE A C 1
ATOM 744 O O . ILE A 1 93 ? -20.129 4.124 20.708 1.00 96.56 93 ILE A O 1
ATOM 748 N N . ASP A 1 94 ? -21.126 6.130 20.874 1.00 96.62 94 ASP A N 1
ATOM 749 C CA . ASP A 1 94 ? -20.333 6.791 19.822 1.00 96.62 94 ASP A CA 1
ATOM 750 C C . ASP A 1 94 ? -18.825 6.780 20.149 1.00 96.62 94 ASP A C 1
ATOM 752 O O . ASP A 1 94 ? -18.005 6.361 19.329 1.00 96.62 94 ASP A O 1
ATOM 756 N N . ASP A 1 95 ? -18.455 7.108 21.393 1.00 96.50 95 ASP A N 1
ATOM 757 C CA . ASP A 1 95 ? -17.076 7.019 21.888 1.00 96.50 95 ASP A CA 1
ATOM 758 C C . ASP A 1 95 ? -16.527 5.577 21.787 1.00 96.50 95 ASP A C 1
ATOM 760 O O . ASP A 1 95 ? -15.397 5.361 21.345 1.00 96.50 95 ASP A O 1
ATOM 764 N N . ALA A 1 96 ? -17.323 4.567 22.169 1.00 95.44 96 ALA A N 1
ATOM 765 C CA . ALA A 1 96 ? -16.921 3.159 22.123 1.00 95.44 96 ALA A CA 1
ATOM 766 C C . ALA A 1 96 ? -16.798 2.610 20.689 1.00 95.44 96 ALA A C 1
ATOM 768 O O . ALA A 1 96 ? -15.883 1.830 20.420 1.00 95.44 96 ALA A O 1
ATOM 769 N N . LEU A 1 97 ? -17.672 3.034 19.772 1.00 95.38 97 LEU A N 1
ATOM 770 C CA . LEU A 1 97 ? -17.586 2.711 18.345 1.00 95.38 97 LEU A CA 1
ATOM 771 C C . LEU A 1 97 ? -16.367 3.382 17.699 1.00 95.38 97 LEU A C 1
ATOM 773 O O . LEU A 1 97 ? -15.651 2.739 16.937 1.00 95.38 97 LEU A O 1
ATOM 777 N N . SER A 1 98 ? -16.068 4.631 18.061 1.00 94.69 98 SER A N 1
ATOM 778 C CA . SER A 1 98 ? -14.860 5.338 17.625 1.00 94.69 98 SER A CA 1
ATOM 779 C C . SER A 1 98 ? -13.579 4.640 18.107 1.00 94.69 98 SER A C 1
ATOM 781 O O . SER A 1 98 ? -12.645 4.440 17.324 1.00 94.69 98 SER A O 1
ATOM 783 N N . ASP A 1 99 ? -13.527 4.195 19.368 1.00 92.31 99 ASP A N 1
ATOM 784 C CA . ASP A 1 99 ? -12.428 3.363 19.884 1.00 92.31 99 ASP A CA 1
ATOM 785 C C . ASP A 1 99 ? -12.285 2.051 19.086 1.00 92.31 99 ASP A C 1
ATOM 787 O O . ASP A 1 99 ? -11.165 1.643 18.754 1.00 92.31 99 ASP A O 1
ATOM 791 N N . TYR A 1 100 ? -13.407 1.415 18.738 1.00 90.25 100 TYR A N 1
ATOM 792 C CA . TYR A 1 100 ? -13.440 0.167 17.976 1.00 90.25 100 TYR A CA 1
ATOM 793 C C . TYR A 1 100 ? -12.976 0.336 16.519 1.00 90.25 100 TYR A C 1
ATOM 795 O O . TYR A 1 100 ? -12.122 -0.422 16.056 1.00 90.25 100 TYR A O 1
ATOM 803 N N . ASP A 1 101 ? -13.428 1.377 15.817 1.00 91.06 101 ASP A N 1
ATOM 804 C CA . ASP A 1 101 ? -12.948 1.729 14.473 1.00 91.06 101 ASP A CA 1
ATOM 805 C C . ASP A 1 101 ? -11.435 2.005 14.477 1.00 91.06 101 ASP A C 1
ATOM 807 O O . ASP A 1 101 ? -10.698 1.542 13.599 1.00 91.06 101 ASP A O 1
ATOM 811 N N . ASN A 1 102 ? -10.933 2.699 15.506 1.00 90.50 102 ASN A N 1
ATOM 812 C CA . ASN A 1 102 ? -9.500 2.920 15.705 1.00 90.50 102 ASN A CA 1
ATOM 813 C C . ASN A 1 102 ? -8.726 1.613 15.962 1.00 90.50 102 ASN A C 1
ATOM 815 O O . ASN A 1 102 ? -7.564 1.499 15.553 1.00 90.50 102 ASN A O 1
ATOM 819 N N . PHE A 1 103 ? -9.326 0.631 16.638 1.00 89.44 103 PHE A N 1
ATOM 820 C CA . PHE A 1 103 ? -8.746 -0.701 16.819 1.00 89.44 103 PHE A CA 1
ATOM 821 C C . PHE A 1 103 ? -8.723 -1.486 15.498 1.00 89.44 103 PHE A C 1
ATOM 823 O O . PHE A 1 103 ? -7.665 -1.995 15.111 1.00 89.44 103 PHE A O 1
ATOM 830 N N . LEU A 1 104 ? -9.839 -1.517 14.763 1.00 87.88 104 LEU A N 1
ATOM 831 C CA . LEU A 1 104 ? -9.956 -2.193 13.470 1.00 87.88 104 LEU A CA 1
ATOM 832 C C . LEU A 1 104 ? -8.999 -1.623 12.421 1.00 87.88 104 LEU A C 1
ATOM 834 O O . LEU A 1 104 ? -8.315 -2.394 11.753 1.00 87.88 104 LEU A O 1
ATOM 838 N N . ASP A 1 105 ? -8.872 -0.301 12.301 1.00 87.75 105 ASP A N 1
ATOM 839 C CA . ASP A 1 105 ? -7.918 0.333 11.382 1.00 87.75 105 ASP A CA 1
ATOM 840 C C . ASP A 1 105 ? -6.463 -0.026 11.740 1.00 87.75 105 ASP A C 1
ATOM 842 O O . ASP A 1 105 ? -5.673 -0.368 10.856 1.00 87.75 105 ASP A O 1
ATOM 846 N N . ARG A 1 106 ? -6.096 -0.063 13.029 1.00 85.94 106 ARG A N 1
ATOM 847 C CA . ARG A 1 106 ? -4.769 -0.553 13.457 1.00 85.94 106 ARG A CA 1
ATOM 848 C C . ARG A 1 106 ? -4.564 -2.026 13.106 1.00 85.94 106 ARG A C 1
ATOM 850 O O . ARG A 1 106 ? -3.486 -2.378 12.625 1.00 85.94 106 ARG A O 1
ATOM 857 N N . HIS A 1 107 ? -5.573 -2.870 13.311 1.00 84.50 107 HIS A N 1
ATOM 858 C CA . HIS A 1 107 ? -5.498 -4.296 13.003 1.00 84.50 107 HIS A CA 1
ATOM 859 C C . HIS A 1 107 ? -5.412 -4.547 11.489 1.00 84.50 107 HIS A C 1
ATOM 861 O O . HIS A 1 107 ? -4.544 -5.286 11.030 1.00 84.50 107 HIS A O 1
ATOM 867 N N . GLN A 1 108 ? -6.223 -3.856 10.687 1.00 85.38 108 GLN A N 1
ATOM 868 C CA . GLN A 1 108 ? -6.169 -3.902 9.228 1.00 85.38 108 GLN A CA 1
ATOM 869 C C . GLN A 1 108 ? -4.821 -3.397 8.702 1.00 85.38 108 GLN A C 1
ATOM 871 O O . GLN A 1 108 ? -4.254 -4.013 7.801 1.00 85.38 108 GLN A O 1
ATOM 876 N N . ARG A 1 109 ? -4.258 -2.322 9.276 1.00 82.44 109 ARG A N 1
ATOM 877 C CA . ARG A 1 109 ? -2.892 -1.873 8.954 1.00 82.44 109 ARG A CA 1
ATOM 878 C C . ARG A 1 109 ? -1.859 -2.948 9.281 1.00 82.44 109 ARG A C 1
ATOM 880 O O . ARG A 1 109 ? -0.998 -3.198 8.440 1.00 82.44 109 ARG A O 1
ATOM 887 N N . ALA A 1 110 ? -1.966 -3.604 10.438 1.00 81.62 110 ALA A N 1
ATOM 888 C CA . ALA A 1 110 ? -1.072 -4.692 10.830 1.00 81.62 110 ALA A CA 1
ATOM 889 C C . ALA A 1 110 ? -1.145 -5.882 9.854 1.00 81.62 110 ALA A C 1
ATOM 891 O O . ALA A 1 110 ? -0.112 -6.328 9.362 1.00 81.62 110 ALA A O 1
ATOM 892 N N . LEU A 1 111 ? -2.354 -6.323 9.489 1.00 81.50 111 LEU A N 1
ATOM 893 C CA . LEU A 1 111 ? -2.580 -7.365 8.479 1.00 81.50 111 LEU A CA 1
ATOM 894 C C . LEU A 1 111 ? -2.178 -6.940 7.055 1.00 81.50 111 LEU A C 1
ATOM 896 O O . LEU A 1 111 ? -1.922 -7.793 6.209 1.00 81.50 111 LEU A O 1
ATOM 900 N N . SER A 1 112 ? -2.127 -5.635 6.769 1.00 75.69 112 SER A N 1
ATOM 901 C CA . SER A 1 112 ? -1.686 -5.106 5.471 1.00 75.69 112 SER A CA 1
ATOM 902 C C . SER A 1 112 ? -0.165 -5.047 5.306 1.00 75.69 112 SER A C 1
ATOM 904 O O . SER A 1 112 ? 0.311 -4.766 4.200 1.00 75.69 112 SER A O 1
ATOM 906 N N . PHE A 1 113 ? 0.612 -5.287 6.372 1.00 80.81 113 PHE A N 1
ATOM 907 C CA . PHE A 1 113 ? 2.056 -5.417 6.227 1.00 80.81 113 PHE A CA 1
ATOM 908 C C . PHE A 1 113 ? 2.392 -6.687 5.447 1.00 80.81 113 PHE A C 1
ATOM 910 O O . PHE A 1 113 ? 1.882 -7.770 5.710 1.00 80.81 113 PHE A O 1
ATOM 917 N N . GLU A 1 114 ? 3.274 -6.534 4.467 1.00 76.81 114 GLU A N 1
ATOM 918 C CA . GLU A 1 114 ? 3.653 -7.617 3.568 1.00 76.81 114 GLU A CA 1
ATOM 919 C C . GLU A 1 114 ? 4.841 -8.401 4.137 1.00 76.81 114 GLU A C 1
ATOM 921 O O . GLU A 1 114 ? 5.720 -7.825 4.797 1.00 76.81 114 GLU A O 1
ATOM 926 N N . ASP A 1 115 ? 4.879 -9.704 3.845 1.00 79.81 115 ASP A N 1
ATOM 927 C CA . ASP A 1 115 ? 5.970 -10.587 4.250 1.00 79.81 115 ASP A CA 1
ATOM 928 C C . ASP A 1 115 ? 7.335 -9.989 3.850 1.00 79.81 115 ASP A C 1
ATOM 930 O O . ASP A 1 115 ? 7.530 -9.521 2.718 1.00 79.81 115 ASP A O 1
ATOM 934 N N . PRO A 1 116 ? 8.330 -10.004 4.749 1.00 79.75 116 PRO A N 1
ATOM 935 C CA . PRO A 1 116 ? 9.657 -9.497 4.460 1.00 79.75 116 PRO A CA 1
ATOM 936 C C . PRO A 1 116 ? 10.305 -10.316 3.344 1.00 79.75 116 PRO A C 1
ATOM 938 O O . PRO A 1 116 ? 10.374 -11.546 3.381 1.00 79.75 116 PRO A O 1
ATOM 941 N N . SER A 1 117 ? 10.875 -9.616 2.363 1.00 78.25 117 SER A N 1
ATOM 942 C CA . SER A 1 117 ? 11.714 -10.259 1.353 1.00 78.25 117 SER A CA 1
ATOM 943 C C . SER A 1 117 ? 12.834 -11.048 2.032 1.00 78.25 117 SER A C 1
ATOM 945 O O . SER A 1 117 ? 13.595 -10.492 2.827 1.00 78.25 117 SER A O 1
ATOM 947 N N . LYS A 1 118 ? 12.979 -12.328 1.665 1.00 81.06 118 LYS A N 1
ATOM 948 C CA . LYS A 1 118 ? 14.031 -13.221 2.183 1.00 81.06 118 LYS A CA 1
ATOM 949 C C . LYS A 1 118 ? 15.421 -12.593 2.058 1.00 81.06 118 LYS A C 1
ATOM 951 O O . LYS A 1 118 ? 16.175 -12.595 3.017 1.00 81.06 118 LYS A O 1
ATOM 956 N N . SER A 1 119 ? 15.689 -11.904 0.944 1.00 76.19 119 SER A N 1
ATOM 957 C CA . SER A 1 119 ? 16.950 -11.179 0.729 1.00 76.19 119 SER A CA 1
ATOM 958 C C . SER A 1 119 ? 17.203 -10.053 1.742 1.00 76.19 119 SER A C 1
ATOM 960 O O . SER A 1 119 ? 18.362 -9.715 1.983 1.00 76.19 119 SER A O 1
ATOM 962 N N . SER A 1 120 ? 16.159 -9.445 2.312 1.00 80.31 120 SER A N 1
ATOM 963 C CA . SER A 1 120 ? 16.290 -8.436 3.370 1.00 80.31 120 SER A CA 1
ATOM 964 C C . SER A 1 120 ? 16.624 -9.086 4.711 1.00 80.31 120 SER A C 1
ATOM 966 O O . SER A 1 120 ? 17.474 -8.563 5.428 1.00 80.31 120 SER A O 1
ATOM 968 N N . ILE A 1 121 ? 16.015 -10.240 5.018 1.00 85.12 121 ILE A N 1
ATOM 969 C CA . ILE A 1 121 ? 16.363 -11.056 6.194 1.00 85.12 121 ILE A CA 1
ATOM 970 C C . ILE A 1 121 ? 17.812 -11.532 6.071 1.00 85.12 121 ILE A C 1
ATOM 972 O O . ILE A 1 121 ? 18.606 -11.270 6.966 1.00 85.12 121 ILE A O 1
ATOM 976 N N . ASP A 1 122 ? 18.190 -12.122 4.934 1.00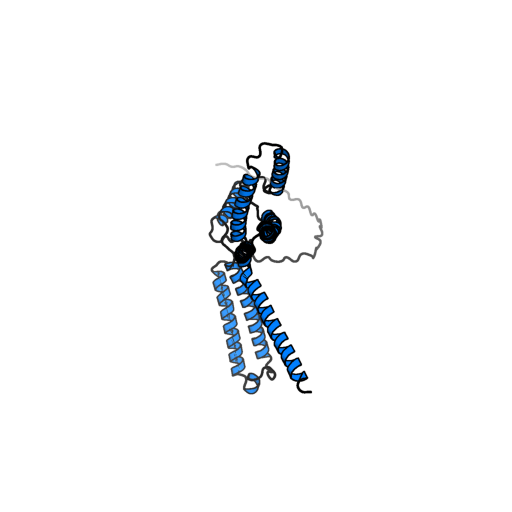 83.25 122 ASP A N 1
ATOM 977 C CA . ASP A 1 122 ? 19.554 -12.585 4.663 1.00 83.25 122 ASP A CA 1
ATOM 978 C C . ASP A 1 122 ? 20.563 -11.432 4.792 1.00 83.25 122 ASP A C 1
ATOM 980 O O . ASP A 1 122 ? 21.616 -11.581 5.410 1.00 83.25 122 ASP A O 1
ATOM 984 N N . SER A 1 123 ? 20.256 -10.249 4.246 1.00 81.12 123 SER A N 1
ATOM 985 C CA . SER A 1 123 ? 21.113 -9.062 4.371 1.00 81.12 123 SER A CA 1
ATOM 986 C C . SER A 1 123 ? 21.234 -8.561 5.814 1.00 81.12 123 SER A C 1
ATOM 988 O O . SER A 1 123 ? 22.280 -8.012 6.167 1.00 81.12 123 SER A O 1
ATOM 990 N N . LEU A 1 124 ? 20.185 -8.690 6.630 1.00 84.12 124 LEU A N 1
ATOM 991 C CA . LEU A 1 124 ? 20.190 -8.284 8.035 1.00 84.12 124 LEU A CA 1
ATOM 992 C C . LEU A 1 124 ? 20.935 -9.307 8.901 1.00 84.12 124 LEU A C 1
ATOM 994 O O . LEU A 1 124 ? 21.764 -8.920 9.719 1.00 84.12 124 LEU A O 1
ATOM 998 N N . GLN A 1 125 ? 20.718 -10.600 8.662 1.00 86.38 125 GLN A N 1
ATOM 999 C CA . GLN A 1 125 ? 21.432 -11.689 9.321 1.00 86.38 125 GLN A CA 1
ATOM 1000 C C . GLN A 1 125 ? 22.935 -11.627 9.011 1.00 86.38 125 GLN A C 1
ATOM 1002 O O . GLN A 1 125 ? 23.743 -11.632 9.934 1.00 86.38 125 GLN A O 1
ATOM 1007 N N . ASN A 1 126 ? 23.317 -11.443 7.741 1.00 85.19 126 ASN A N 1
ATOM 1008 C CA . ASN A 1 126 ? 24.715 -11.222 7.355 1.00 85.19 126 ASN A CA 1
ATOM 1009 C C . ASN A 1 126 ? 25.323 -9.986 8.041 1.00 85.19 126 ASN A C 1
ATOM 1011 O O . ASN A 1 126 ? 26.501 -9.996 8.393 1.00 85.19 126 ASN A O 1
ATOM 1015 N N . TRP A 1 127 ? 24.548 -8.913 8.236 1.00 83.94 127 TRP A N 1
ATOM 1016 C CA . TRP A 1 127 ? 25.016 -7.736 8.971 1.00 83.94 127 TRP A CA 1
ATOM 1017 C C . TRP A 1 127 ? 25.194 -8.030 10.470 1.00 83.94 127 TRP A C 1
ATOM 1019 O O . TRP A 1 127 ? 26.199 -7.614 11.042 1.00 83.94 127 TRP A O 1
ATOM 1029 N N . LEU A 1 128 ? 24.288 -8.784 11.096 1.00 85.44 128 LEU A N 1
ATOM 1030 C CA . LEU A 1 128 ? 24.391 -9.190 12.504 1.00 85.44 128 LEU A CA 1
ATOM 1031 C C . LEU A 1 128 ? 25.563 -10.144 12.758 1.00 85.44 128 LEU A C 1
ATOM 1033 O O . LEU A 1 128 ? 26.339 -9.918 13.681 1.00 85.44 128 LEU A O 1
ATOM 1037 N N . ASP A 1 129 ? 25.770 -11.147 11.902 1.00 82.94 129 ASP A N 1
ATOM 1038 C CA . ASP A 1 129 ? 26.897 -12.087 12.015 1.00 82.94 129 ASP A CA 1
ATOM 1039 C C . ASP A 1 129 ? 28.267 -11.376 11.914 1.00 82.94 129 ASP A C 1
ATOM 1041 O O . ASP A 1 129 ? 29.272 -11.842 12.469 1.00 82.94 129 ASP A O 1
ATOM 1045 N N . MET A 1 130 ? 28.309 -10.218 11.239 1.00 78.75 130 MET A N 1
ATOM 1046 C CA . MET A 1 130 ? 29.473 -9.327 11.184 1.00 78.75 130 MET A CA 1
ATOM 1047 C C . MET A 1 130 ? 29.609 -8.401 12.408 1.00 78.75 130 MET A C 1
ATOM 1049 O O . MET A 1 130 ? 30.731 -8.011 12.727 1.00 78.75 130 MET A O 1
ATOM 1053 N N . ASN A 1 131 ? 28.517 -8.064 13.102 1.00 78.50 131 ASN A N 1
ATOM 1054 C CA . ASN A 1 131 ? 28.486 -7.176 14.273 1.00 78.50 131 ASN A CA 1
ATOM 1055 C C . ASN A 1 131 ? 28.114 -7.981 15.533 1.00 78.50 131 ASN A C 1
ATOM 1057 O O . ASN A 1 131 ? 26.993 -7.919 16.032 1.00 78.50 131 ASN A O 1
ATOM 1061 N N . ARG A 1 132 ? 29.084 -8.751 16.041 1.00 71.31 132 ARG A N 1
ATOM 1062 C CA . ARG A 1 132 ? 28.917 -9.809 17.064 1.00 71.31 132 ARG A CA 1
ATOM 1063 C C . ARG A 1 132 ? 28.478 -9.367 18.472 1.00 71.31 132 ARG A C 1
ATOM 1065 O O . ARG A 1 132 ? 28.445 -10.212 19.364 1.00 71.31 132 ARG A O 1
ATOM 1072 N N . ASP A 1 133 ? 28.152 -8.095 18.674 1.00 75.81 133 ASP A N 1
ATOM 1073 C CA . ASP A 1 133 ? 27.863 -7.524 19.996 1.00 75.81 133 ASP A CA 1
ATOM 1074 C C . ASP A 1 133 ? 26.374 -7.598 20.396 1.00 75.81 133 ASP A C 1
ATOM 1076 O O . ASP A 1 133 ? 26.035 -7.276 21.535 1.00 75.81 133 ASP A O 1
ATOM 1080 N N . LEU A 1 134 ? 25.477 -8.052 19.507 1.00 78.00 134 LEU A N 1
ATOM 1081 C CA . LEU A 1 134 ? 24.074 -8.315 19.862 1.00 78.00 134 LEU A CA 1
ATOM 1082 C C . LEU A 1 134 ? 23.894 -9.664 20.568 1.00 78.00 134 LEU A C 1
ATOM 1084 O O . LEU A 1 134 ? 24.623 -10.635 20.330 1.00 78.00 134 LEU A O 1
ATOM 1088 N N . LYS A 1 135 ? 22.881 -9.747 21.437 1.00 80.19 135 LYS A N 1
ATOM 1089 C CA . LYS A 1 135 ? 22.605 -10.969 22.201 1.00 80.19 135 LYS A CA 1
ATOM 1090 C C . LYS A 1 135 ? 22.087 -12.063 21.268 1.00 80.19 135 LYS A C 1
ATOM 1092 O O . LYS A 1 135 ? 21.302 -11.820 20.356 1.00 80.19 135 LYS A O 1
ATOM 1097 N N . ARG A 1 136 ? 22.468 -13.317 21.534 1.00 75.50 136 ARG A N 1
ATOM 1098 C CA . ARG A 1 136 ? 22.025 -14.473 20.727 1.00 75.50 136 ARG A CA 1
ATOM 1099 C C . ARG A 1 136 ? 20.503 -14.636 20.703 1.00 75.50 136 ARG A C 1
ATOM 1101 O O . ARG A 1 136 ? 19.964 -15.130 19.716 1.00 75.50 136 ARG A O 1
ATOM 1108 N N . ASP A 1 137 ? 19.832 -14.196 21.762 1.00 79.31 137 ASP A N 1
ATOM 1109 C CA . ASP A 1 137 ? 18.376 -14.237 21.880 1.00 79.31 137 ASP A CA 1
ATOM 1110 C C . ASP A 1 137 ? 17.702 -13.235 20.932 1.00 79.31 137 ASP A C 1
ATOM 1112 O O . ASP A 1 137 ? 16.698 -13.575 20.315 1.00 79.31 137 ASP A O 1
ATOM 1116 N N . GLU A 1 138 ? 18.308 -12.061 20.715 1.00 79.00 138 GLU A N 1
ATOM 1117 C CA . GLU A 1 138 ? 17.851 -11.047 19.750 1.00 79.00 138 GLU A CA 1
ATOM 1118 C C . GLU A 1 138 ? 17.967 -11.577 18.307 1.00 79.00 138 GLU A C 1
ATOM 1120 O O . GLU A 1 138 ? 17.033 -11.461 17.515 1.00 79.00 138 GLU A O 1
ATOM 1125 N N . ILE A 1 139 ? 19.062 -12.276 17.982 1.00 80.88 139 ILE A N 1
ATOM 1126 C CA . ILE A 1 139 ? 19.265 -12.909 16.663 1.00 80.88 139 ILE A CA 1
ATOM 1127 C C . ILE A 1 139 ? 18.233 -14.025 16.402 1.00 80.88 139 ILE A C 1
ATOM 1129 O O . ILE A 1 139 ? 17.850 -14.265 15.255 1.00 80.88 139 ILE A O 1
ATOM 1133 N N . ASN A 1 140 ? 17.737 -14.704 17.442 1.00 83.44 140 ASN A N 1
ATOM 1134 C CA . ASN A 1 140 ? 16.716 -15.742 17.282 1.00 83.44 140 ASN A CA 1
ATOM 1135 C C . ASN A 1 140 ? 15.328 -15.194 16.896 1.00 83.44 140 ASN A C 1
ATOM 1137 O O . ASN A 1 140 ? 14.537 -15.967 16.355 1.00 83.44 140 ASN A O 1
ATOM 1141 N N . TYR A 1 141 ? 15.035 -13.899 17.079 1.00 79.62 141 TYR A N 1
ATOM 1142 C CA . TYR A 1 141 ? 13.799 -13.304 16.547 1.00 79.62 141 TYR A CA 1
ATOM 1143 C C . TYR A 1 141 ? 13.781 -13.298 15.012 1.00 79.62 141 TYR A C 1
ATOM 1145 O O . TYR A 1 141 ? 12.736 -13.543 14.423 1.00 79.62 141 TYR A O 1
ATOM 1153 N N . LEU A 1 142 ? 14.933 -13.171 14.338 1.00 81.19 142 LEU A N 1
ATOM 1154 C CA . LEU A 1 142 ? 14.991 -13.228 12.867 1.00 81.19 142 LEU A CA 1
ATOM 1155 C C . LEU A 1 142 ? 14.685 -14.610 12.261 1.00 81.19 142 LEU A C 1
ATOM 1157 O O . LEU A 1 142 ? 14.616 -14.742 11.041 1.00 81.19 142 LEU A O 1
ATOM 1161 N N . LYS A 1 143 ? 14.524 -15.646 13.090 1.00 81.00 143 LYS A N 1
ATOM 1162 C CA . LYS A 1 143 ? 14.128 -16.997 12.659 1.00 81.00 143 LYS A CA 1
ATOM 1163 C C . LYS A 1 143 ? 12.637 -17.271 12.856 1.00 81.00 143 LYS A C 1
ATOM 1165 O O . LYS A 1 143 ? 12.189 -18.378 12.562 1.00 81.00 143 LYS A O 1
ATOM 1170 N N . ARG A 1 144 ? 11.893 -16.314 13.411 1.00 81.94 144 ARG A N 1
ATOM 1171 C CA . ARG A 1 144 ? 10.448 -16.413 13.606 1.00 81.94 144 ARG A CA 1
ATOM 1172 C C . ARG A 1 144 ? 9.712 -15.966 12.341 1.00 81.94 144 ARG A C 1
ATOM 1174 O O . ARG A 1 144 ? 10.245 -15.225 11.520 1.00 81.94 144 ARG A O 1
ATOM 1181 N N . ASN A 1 145 ? 8.470 -16.422 12.209 1.00 75.50 145 ASN A N 1
ATOM 1182 C CA . ASN A 1 145 ? 7.588 -16.085 11.087 1.00 75.50 145 ASN A CA 1
ATOM 1183 C C . ASN A 1 145 ? 6.728 -14.830 11.367 1.00 75.50 145 ASN A C 1
ATOM 1185 O O . ASN A 1 145 ? 5.760 -14.597 10.657 1.00 75.50 145 ASN A O 1
ATOM 1189 N N . ASP A 1 146 ? 7.041 -14.063 12.416 1.00 80.25 146 ASP A N 1
ATOM 1190 C CA . ASP A 1 146 ? 6.330 -12.851 12.865 1.00 80.25 146 ASP A CA 1
ATOM 1191 C C . ASP A 1 146 ? 6.971 -11.547 12.340 1.00 80.25 146 ASP A C 1
ATOM 1193 O O . ASP A 1 146 ? 6.563 -10.444 12.698 1.00 80.25 146 ASP A O 1
ATOM 1197 N N .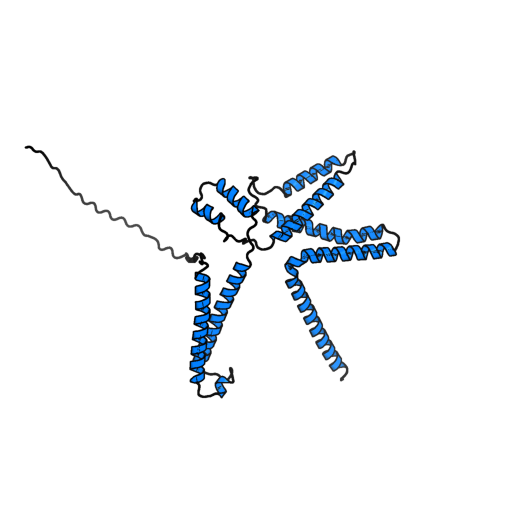 LEU A 1 147 ? 7.975 -11.664 11.470 1.00 83.00 147 LEU A N 1
ATOM 1198 C CA . LEU A 1 147 ? 8.641 -10.544 10.814 1.00 83.00 147 LEU A CA 1
ATOM 1199 C C . LEU A 1 147 ? 7.742 -9.959 9.714 1.00 83.00 147 LEU A C 1
ATOM 1201 O O . LEU A 1 147 ? 7.222 -10.703 8.890 1.00 83.00 147 LEU A O 1
ATOM 1205 N N . PHE A 1 148 ? 7.647 -8.631 9.627 1.00 80.56 148 PHE A N 1
ATOM 1206 C CA . PHE A 1 148 ? 6.850 -7.923 8.616 1.00 80.56 148 PHE A CA 1
ATOM 1207 C C . PHE A 1 148 ? 7.603 -6.724 8.017 1.00 80.56 148 PHE A C 1
ATOM 1209 O O . PHE A 1 148 ? 8.463 -6.114 8.659 1.00 80.56 148 PHE A O 1
ATOM 1216 N N . SER A 1 149 ? 7.311 -6.364 6.760 1.00 74.38 149 SER A N 1
ATOM 1217 C CA . SER A 1 149 ? 7.966 -5.228 6.101 1.00 74.38 149 SER A CA 1
ATOM 1218 C C . SER A 1 149 ? 7.228 -3.907 6.336 1.00 74.38 149 SER A C 1
ATOM 1220 O O . SER A 1 149 ? 6.239 -3.596 5.676 1.00 74.38 149 SER A O 1
ATOM 1222 N N . VAL A 1 150 ? 7.788 -3.060 7.207 1.00 68.25 150 VAL A N 1
ATOM 1223 C CA . VAL A 1 150 ? 7.317 -1.674 7.424 1.00 68.25 150 VAL A CA 1
ATOM 1224 C C . VAL A 1 150 ? 7.404 -0.828 6.138 1.00 68.25 150 VAL A C 1
ATOM 1226 O O . VAL A 1 150 ? 6.649 0.123 5.941 1.00 68.25 150 VAL A O 1
ATOM 1229 N N . THR A 1 151 ? 8.299 -1.177 5.208 1.00 63.28 151 THR A N 1
ATOM 1230 C CA . THR A 1 151 ? 8.404 -0.543 3.884 1.00 63.28 151 THR A CA 1
ATOM 1231 C C . THR A 1 151 ? 7.430 -1.170 2.878 1.00 63.28 151 THR A C 1
ATOM 1233 O O . THR A 1 151 ? 7.857 -1.774 1.895 1.00 63.28 151 THR A O 1
ATOM 1236 N N . GLY A 1 152 ? 6.128 -1.030 3.136 1.00 57.38 152 GLY A N 1
ATOM 1237 C CA . GLY A 1 152 ? 5.069 -1.744 2.415 1.00 57.38 152 GLY A CA 1
ATOM 1238 C C . GLY A 1 152 ? 5.034 -1.554 0.887 1.00 57.38 152 GLY A C 1
ATOM 1239 O O . GLY A 1 152 ? 5.355 -0.481 0.369 1.00 57.38 152 GLY A O 1
ATOM 1240 N N . ASN A 1 153 ? 4.624 -2.624 0.189 1.00 53.72 153 ASN A N 1
ATOM 1241 C CA . ASN A 1 153 ? 4.072 -2.739 -1.178 1.00 53.72 153 ASN A CA 1
ATOM 1242 C C . ASN A 1 153 ? 4.748 -1.997 -2.359 1.00 53.72 153 ASN A C 1
ATOM 1244 O O . ASN A 1 153 ? 4.241 -1.956 -3.479 1.00 53.72 153 ASN A O 1
ATOM 1248 N N . ILE A 1 154 ? 5.937 -1.432 -2.163 1.00 56.59 154 ILE A N 1
ATOM 1249 C CA . ILE A 1 154 ? 6.757 -0.856 -3.242 1.00 56.59 154 ILE A CA 1
ATOM 1250 C C . ILE A 1 154 ? 7.576 -1.960 -3.960 1.00 56.59 154 ILE A C 1
ATOM 1252 O O . ILE A 1 154 ? 7.995 -1.795 -5.109 1.00 56.59 154 ILE A O 1
ATOM 1256 N N . SER A 1 155 ? 7.737 -3.118 -3.306 1.00 61.28 155 SER A N 1
ATOM 1257 C CA . SER A 1 155 ? 8.585 -4.257 -3.692 1.00 61.28 155 SER A CA 1
ATOM 1258 C C . SER A 1 155 ? 8.370 -4.770 -5.122 1.00 61.28 155 SER A C 1
ATO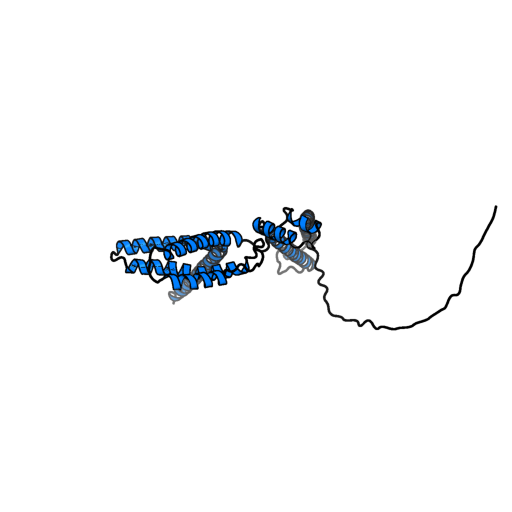M 1260 O O . SER A 1 155 ? 9.322 -4.817 -5.908 1.00 61.28 155 SER A O 1
ATOM 1262 N N . TRP A 1 156 ? 7.144 -5.154 -5.500 1.00 63.28 156 TRP A N 1
ATOM 1263 C CA . TRP A 1 156 ? 6.920 -5.841 -6.779 1.00 63.28 156 TRP A CA 1
ATOM 1264 C C . TRP A 1 156 ? 7.123 -4.916 -7.986 1.00 63.28 156 TRP A C 1
ATOM 1266 O O . TRP A 1 156 ? 7.727 -5.330 -8.979 1.00 63.28 156 TRP A O 1
ATOM 1276 N N . VAL A 1 157 ? 6.716 -3.644 -7.892 1.00 60.09 157 VAL A N 1
ATOM 1277 C CA . VAL A 1 157 ? 6.966 -2.660 -8.957 1.00 60.09 157 VAL A CA 1
ATOM 1278 C C . VAL A 1 157 ? 8.428 -2.258 -9.010 1.00 60.09 157 VAL A C 1
ATOM 1280 O O . VAL A 1 157 ? 8.971 -2.189 -10.109 1.00 60.09 157 VAL A O 1
ATOM 1283 N N . GLU A 1 158 ? 9.111 -2.064 -7.880 1.00 66.50 158 GLU A N 1
ATOM 1284 C CA . GLU A 1 158 ? 10.560 -1.829 -7.900 1.00 66.50 158 GLU A CA 1
ATOM 1285 C C . GLU A 1 158 ? 11.332 -3.042 -8.447 1.00 66.50 158 GLU A C 1
ATOM 1287 O O . GLU A 1 158 ? 12.319 -2.863 -9.162 1.00 66.50 158 GLU A O 1
ATOM 1292 N N . THR A 1 159 ? 10.850 -4.269 -8.232 1.00 66.19 159 THR A N 1
ATOM 1293 C CA . THR A 1 159 ? 11.438 -5.499 -8.790 1.00 66.19 159 THR A CA 1
ATOM 1294 C C . THR A 1 159 ? 11.202 -5.607 -10.297 1.00 66.19 159 THR A C 1
ATOM 1296 O O . THR A 1 159 ? 12.161 -5.745 -11.056 1.00 66.19 159 THR A O 1
ATOM 1299 N N . ILE A 1 160 ? 9.961 -5.476 -10.779 1.00 64.75 160 ILE A N 1
ATOM 1300 C CA . ILE A 1 160 ? 9.674 -5.515 -12.223 1.00 64.75 160 ILE A CA 1
ATOM 1301 C C . ILE A 1 160 ? 10.372 -4.359 -12.940 1.00 64.75 160 ILE A C 1
ATOM 1303 O O . ILE A 1 160 ? 10.983 -4.569 -13.989 1.00 64.75 160 ILE A O 1
ATOM 1307 N N . LEU A 1 161 ? 10.337 -3.151 -12.372 1.00 66.31 161 LEU A N 1
ATOM 1308 C CA . LEU A 1 161 ? 10.960 -1.981 -12.973 1.00 66.31 161 LEU A CA 1
ATOM 1309 C C . LEU A 1 161 ? 12.486 -2.088 -12.963 1.00 66.31 161 LEU A C 1
ATOM 1311 O O . LEU A 1 161 ? 13.094 -1.778 -13.978 1.00 66.31 161 LEU A O 1
ATOM 1315 N N . SER A 1 162 ? 13.127 -2.583 -11.898 1.00 69.19 162 SER A N 1
ATOM 1316 C CA . SER A 1 162 ? 14.584 -2.805 -11.893 1.00 69.19 162 SER A CA 1
ATOM 1317 C C . SER A 1 162 ? 15.015 -3.922 -12.854 1.00 69.19 162 SER A C 1
ATOM 1319 O O . SER A 1 162 ? 16.016 -3.766 -13.558 1.00 69.19 162 SER A O 1
ATOM 1321 N N . VAL A 1 163 ? 14.240 -5.003 -12.993 1.00 70.50 163 VAL A N 1
ATOM 1322 C CA . VAL A 1 163 ? 14.491 -6.052 -13.999 1.00 70.50 163 VAL A CA 1
ATOM 1323 C C . VAL A 1 163 ? 14.301 -5.514 -15.423 1.00 70.50 163 VAL A C 1
ATOM 1325 O O . VAL A 1 163 ? 15.153 -5.737 -16.283 1.00 70.50 163 VAL A O 1
ATOM 1328 N N . ALA A 1 164 ? 13.230 -4.766 -15.695 1.00 68.00 164 ALA A N 1
ATOM 1329 C CA . ALA A 1 164 ? 12.992 -4.161 -17.004 1.00 68.00 164 ALA A CA 1
ATOM 1330 C C . ALA A 1 164 ? 14.062 -3.113 -17.356 1.00 68.00 164 ALA A C 1
ATOM 1332 O O . ALA A 1 164 ? 14.598 -3.116 -18.463 1.00 68.00 164 ALA A O 1
ATOM 1333 N N . LEU A 1 165 ? 14.425 -2.257 -16.399 1.00 68.62 165 LEU A N 1
ATOM 1334 C CA . LEU A 1 165 ? 15.403 -1.182 -16.555 1.00 68.62 165 LEU A CA 1
ATOM 1335 C C . LEU A 1 165 ? 16.830 -1.737 -16.678 1.00 68.62 165 LEU A C 1
ATOM 1337 O O . LEU A 1 165 ? 17.589 -1.244 -17.506 1.00 68.62 165 LEU A O 1
ATOM 1341 N N . SER A 1 166 ? 17.190 -2.806 -15.958 1.00 73.38 166 SER A N 1
ATOM 1342 C CA . SER A 1 166 ? 18.475 -3.498 -16.159 1.00 73.38 166 SER A CA 1
ATOM 1343 C C . SER A 1 166 ? 18.571 -4.132 -17.550 1.00 73.38 166 SER A C 1
ATOM 1345 O O . SER A 1 166 ? 19.573 -3.926 -18.234 1.00 73.38 166 SER A O 1
ATOM 1347 N N . LYS A 1 167 ? 17.518 -4.814 -18.026 1.00 74.06 167 LYS A N 1
ATOM 1348 C CA . LYS A 1 167 ? 17.450 -5.352 -19.397 1.00 74.06 167 LYS A CA 1
ATOM 1349 C C . LYS A 1 167 ? 17.528 -4.243 -20.451 1.00 74.06 167 LYS A C 1
ATOM 1351 O O . LYS A 1 167 ? 18.296 -4.371 -21.402 1.00 74.06 167 LYS A O 1
ATOM 1356 N N . ALA A 1 168 ? 16.805 -3.139 -20.261 1.00 68.62 168 ALA A N 1
ATOM 1357 C CA . ALA A 1 168 ? 16.847 -1.981 -21.152 1.00 68.62 168 ALA A CA 1
ATOM 1358 C C . ALA A 1 168 ? 18.234 -1.315 -21.171 1.00 68.62 168 ALA A C 1
ATOM 1360 O O . ALA A 1 168 ? 18.755 -1.023 -22.245 1.00 68.62 168 ALA A O 1
ATOM 1361 N N . LEU A 1 169 ? 18.880 -1.137 -20.013 1.00 73.31 169 LEU A N 1
ATOM 1362 C CA . LEU A 1 169 ? 20.250 -0.624 -19.935 1.00 73.31 169 LEU A CA 1
ATOM 1363 C C . LEU A 1 169 ? 21.249 -1.565 -20.614 1.00 73.31 169 LEU A C 1
ATOM 1365 O O . LEU A 1 169 ? 22.100 -1.087 -21.359 1.00 73.31 169 LEU A O 1
ATOM 1369 N N . HIS A 1 170 ? 21.136 -2.882 -20.427 1.00 74.69 170 HIS A N 1
ATOM 1370 C CA . HIS A 1 170 ? 21.973 -3.850 -21.141 1.00 74.69 170 HIS A CA 1
ATOM 1371 C C . HIS A 1 170 ? 21.756 -3.795 -22.662 1.00 74.69 170 HIS A C 1
ATOM 1373 O O . HIS A 1 170 ? 22.734 -3.795 -23.411 1.00 74.69 170 HIS A O 1
ATOM 1379 N N . ALA A 1 171 ? 20.511 -3.678 -23.133 1.00 71.88 171 ALA A N 1
ATOM 1380 C CA . ALA A 1 171 ? 20.196 -3.525 -24.555 1.00 71.88 171 ALA A CA 1
ATOM 1381 C C . ALA A 1 171 ? 20.754 -2.211 -25.141 1.00 71.88 171 ALA A C 1
ATOM 1383 O O . ALA A 1 171 ? 21.335 -2.205 -26.223 1.00 71.88 171 ALA A O 1
ATOM 1384 N N . VAL A 1 172 ? 20.659 -1.100 -24.402 1.00 71.06 172 VAL A N 1
ATOM 1385 C CA . VAL A 1 172 ? 21.230 0.197 -24.806 1.00 71.06 172 VAL A CA 1
ATOM 1386 C C . VAL A 1 172 ? 22.761 0.158 -24.818 1.00 71.06 172 VAL A C 1
ATOM 1388 O O . VAL A 1 172 ? 23.372 0.675 -25.750 1.00 71.06 172 VAL A O 1
ATOM 1391 N N . ILE A 1 173 ? 23.397 -0.476 -23.827 1.00 74.31 173 ILE A N 1
ATOM 1392 C CA . ILE A 1 173 ? 24.860 -0.634 -23.777 1.00 74.31 173 ILE A CA 1
ATOM 1393 C C . ILE A 1 173 ? 25.348 -1.496 -24.946 1.00 74.31 173 ILE A C 1
ATOM 1395 O O . ILE A 1 173 ? 26.294 -1.099 -25.620 1.00 74.31 173 ILE A O 1
ATOM 1399 N N . THR A 1 174 ? 24.684 -2.618 -25.233 1.00 72.38 174 THR A N 1
ATOM 1400 C CA . THR A 1 174 ? 25.057 -3.504 -26.352 1.00 72.38 174 THR A CA 1
ATOM 1401 C C . THR A 1 174 ? 24.789 -2.872 -27.721 1.00 72.38 174 THR A C 1
ATOM 1403 O O . THR A 1 174 ? 25.612 -3.028 -28.619 1.00 72.38 174 THR A O 1
ATOM 1406 N N . MET A 1 175 ? 23.728 -2.070 -27.887 1.00 66.06 175 MET A N 1
ATOM 1407 C CA . MET A 1 175 ? 23.535 -1.261 -29.102 1.00 66.06 175 MET A CA 1
ATOM 1408 C C . MET A 1 175 ? 24.595 -0.160 -29.266 1.00 66.06 175 MET A C 1
ATOM 1410 O O . MET A 1 175 ? 25.070 0.070 -30.378 1.00 66.06 175 MET A O 1
ATOM 1414 N N . LEU A 1 176 ? 25.006 0.501 -28.178 1.00 61.47 176 LEU A N 1
ATOM 1415 C CA . LEU A 1 176 ? 26.106 1.477 -28.190 1.00 61.47 176 LEU A CA 1
ATOM 1416 C C . LEU A 1 176 ? 27.481 0.833 -28.440 1.00 61.47 176 LEU A C 1
ATOM 1418 O O . LEU A 1 176 ? 28.400 1.520 -28.882 1.00 61.47 176 LEU A O 1
ATOM 1422 N N . GLU A 1 177 ? 27.618 -0.467 -28.180 1.00 68.62 177 GLU A N 1
ATOM 1423 C CA . GLU A 1 177 ? 28.794 -1.292 -28.493 1.00 68.62 177 GLU A CA 1
ATOM 1424 C C . GLU A 1 177 ? 28.724 -1.951 -29.882 1.00 68.62 177 GLU A C 1
ATOM 1426 O O . GLU A 1 177 ? 29.578 -2.770 -30.223 1.00 68.62 177 GLU A O 1
ATOM 1431 N N . GLY A 1 178 ? 27.763 -1.546 -30.724 1.00 64.56 178 GLY A N 1
ATOM 1432 C CA . GLY A 1 178 ? 27.730 -1.918 -32.137 1.00 64.56 178 GLY A CA 1
ATOM 1433 C C . GLY A 1 178 ? 29.056 -1.604 -32.860 1.00 64.56 178 GLY A C 1
ATOM 1434 O O . GLY A 1 178 ? 29.768 -0.671 -32.476 1.00 64.56 178 GLY A O 1
ATOM 1435 N N . PRO A 1 179 ? 29.412 -2.355 -33.923 1.00 57.75 179 PRO A N 1
ATOM 1436 C CA . PRO A 1 179 ? 30.774 -2.435 -34.460 1.00 57.75 179 PRO A CA 1
ATOM 1437 C C . PRO A 1 179 ? 31.194 -1.211 -35.297 1.00 57.75 179 PRO A C 1
ATOM 1439 O O . PRO A 1 179 ? 31.528 -1.313 -36.475 1.00 57.75 179 PRO A O 1
ATOM 1442 N N . ARG A 1 180 ? 31.238 -0.025 -34.683 1.00 54.66 180 ARG A N 1
ATOM 1443 C CA . ARG A 1 180 ? 31.903 1.166 -35.227 1.00 54.66 180 ARG A CA 1
ATOM 1444 C C . ARG A 1 180 ? 33.310 1.286 -34.649 1.00 54.66 180 ARG A C 1
ATOM 1446 O O . ARG A 1 180 ? 33.576 2.059 -33.730 1.00 54.66 180 ARG A O 1
ATOM 1453 N N . GLN A 1 181 ? 34.223 0.512 -35.238 1.00 57.78 181 GLN A N 1
ATOM 1454 C CA . GLN A 1 181 ? 35.667 0.681 -35.072 1.00 57.78 181 GLN A CA 1
ATOM 1455 C C . GLN A 1 181 ? 36.094 2.056 -35.615 1.00 57.78 181 GLN A C 1
ATOM 1457 O O . GLN A 1 181 ? 36.413 2.209 -36.788 1.00 57.78 181 GLN A O 1
ATOM 1462 N N . GLY A 1 182 ? 36.060 3.082 -34.762 1.00 61.44 182 GLY A N 1
ATOM 1463 C CA . GLY A 1 182 ? 36.456 4.436 -35.145 1.00 61.44 182 GLY A CA 1
ATOM 1464 C C . GLY A 1 182 ? 35.969 5.510 -34.173 1.00 61.44 182 GLY A C 1
ATOM 1465 O O . GLY A 1 182 ? 34.798 5.869 -34.156 1.00 61.44 182 GLY A O 1
ATOM 1466 N N . GLN A 1 183 ? 36.901 6.063 -33.396 1.00 56.22 183 GLN A N 1
ATOM 1467 C CA . GLN A 1 183 ? 36.803 7.319 -32.629 1.00 56.22 183 GLN A CA 1
ATOM 1468 C C . GLN A 1 183 ? 35.788 7.449 -31.465 1.00 56.22 183 GLN A C 1
ATOM 1470 O O . GLN A 1 183 ? 36.127 8.127 -30.492 1.00 56.22 183 GLN A O 1
ATOM 1475 N N . LEU A 1 184 ? 34.611 6.805 -31.451 1.00 53.03 184 LEU A N 1
ATOM 1476 C CA . LEU A 1 184 ? 33.594 7.075 -30.404 1.00 53.03 184 LEU A CA 1
ATOM 1477 C C . LEU A 1 184 ? 33.937 6.565 -28.981 1.00 53.03 184 LEU A C 1
ATOM 1479 O O . LEU A 1 184 ? 33.315 6.980 -27.997 1.00 53.03 184 LEU A O 1
ATOM 1483 N N . GLY A 1 185 ? 34.956 5.710 -28.836 1.00 57.44 185 GLY A N 1
ATOM 1484 C CA . GLY A 1 185 ? 35.304 5.051 -27.566 1.00 57.44 185 GLY A CA 1
ATOM 1485 C C . GLY A 1 185 ? 35.657 5.988 -26.398 1.00 57.44 185 GLY A C 1
ATOM 1486 O O . GLY A 1 185 ? 35.500 5.605 -25.240 1.00 57.44 185 GLY A O 1
ATOM 1487 N N . LYS A 1 186 ? 36.081 7.235 -26.662 1.00 59.72 186 LYS A N 1
ATOM 1488 C CA . LYS A 1 186 ? 36.469 8.203 -25.611 1.00 59.72 186 LYS A CA 1
ATOM 1489 C C . LYS A 1 186 ? 35.285 8.868 -24.890 1.00 59.72 186 LYS A C 1
ATOM 1491 O O . LYS A 1 186 ? 35.472 9.402 -23.798 1.00 59.72 186 LYS A O 1
ATOM 1496 N N . ILE A 1 187 ? 34.083 8.855 -25.476 1.00 60.16 187 ILE A N 1
ATOM 1497 C CA . ILE A 1 187 ? 32.883 9.473 -24.878 1.00 60.16 187 ILE A CA 1
ATOM 1498 C C . ILE A 1 187 ? 32.133 8.450 -24.010 1.00 60.16 187 ILE A C 1
ATOM 1500 O O . ILE A 1 187 ? 31.750 8.760 -22.880 1.00 60.16 187 ILE A O 1
ATOM 1504 N N . SER A 1 188 ? 32.013 7.206 -24.492 1.00 61.62 188 SER A N 1
ATOM 1505 C CA . SER A 1 188 ? 31.365 6.098 -23.770 1.00 61.62 188 SER A CA 1
ATOM 1506 C C . SER A 1 188 ? 31.988 5.847 -22.389 1.00 61.62 188 SER A C 1
ATOM 1508 O O . SER A 1 188 ? 31.272 5.732 -21.394 1.00 61.62 188 SER A O 1
ATOM 1510 N N . THR A 1 189 ? 33.322 5.863 -22.280 1.00 65.19 189 THR A N 1
ATOM 1511 C CA . THR A 1 189 ? 34.023 5.658 -20.999 1.00 65.19 189 THR A CA 1
ATOM 1512 C C . THR A 1 189 ? 33.700 6.735 -19.962 1.00 65.19 189 THR A C 1
ATOM 1514 O O . THR A 1 189 ? 33.437 6.400 -18.808 1.00 65.19 189 THR A O 1
ATOM 1517 N N . ARG A 1 190 ? 33.619 8.014 -20.358 1.00 64.19 190 ARG A N 1
ATOM 1518 C CA . ARG A 1 190 ? 33.232 9.117 -19.456 1.00 64.19 190 ARG A CA 1
ATOM 1519 C C . ARG A 1 190 ? 31.791 8.986 -18.957 1.00 64.19 190 ARG A C 1
ATOM 1521 O O . ARG A 1 190 ? 31.524 9.290 -17.795 1.00 64.19 190 ARG A O 1
ATOM 1528 N N . MET A 1 191 ? 30.871 8.517 -19.800 1.00 56.03 191 MET A N 1
ATOM 1529 C CA . MET A 1 191 ? 29.470 8.326 -19.410 1.00 56.03 191 MET A CA 1
ATOM 1530 C C . MET A 1 191 ? 29.283 7.087 -18.523 1.00 56.03 191 MET A C 1
ATOM 1532 O O . MET A 1 191 ? 28.623 7.187 -17.488 1.00 56.03 191 MET A O 1
ATOM 1536 N N . LYS A 1 192 ? 29.941 5.961 -18.845 1.00 62.50 192 LYS A N 1
ATOM 1537 C CA . LYS A 1 192 ? 29.986 4.760 -17.988 1.00 62.50 192 LYS A CA 1
ATOM 1538 C C . LYS A 1 192 ? 30.548 5.074 -16.598 1.00 62.50 192 LYS A C 1
ATOM 1540 O O . LYS A 1 192 ? 29.966 4.659 -15.601 1.00 62.50 192 LYS A O 1
ATOM 1545 N N . GLU A 1 193 ? 31.626 5.854 -16.520 1.00 69.38 193 GLU A N 1
ATOM 1546 C CA . GLU A 1 193 ? 32.230 6.302 -15.258 1.00 69.38 193 GLU A CA 1
ATOM 1547 C C . GLU A 1 193 ? 31.266 7.170 -14.426 1.00 69.38 193 GLU A C 1
ATOM 1549 O O . GLU A 1 193 ? 31.173 7.008 -13.208 1.00 69.38 193 GLU A O 1
ATOM 1554 N N . LYS A 1 194 ? 30.508 8.068 -15.075 1.00 67.38 194 LYS A N 1
ATOM 1555 C CA . LYS A 1 194 ? 29.532 8.939 -14.403 1.00 67.38 194 LYS A CA 1
ATOM 1556 C C . LYS A 1 194 ? 28.335 8.141 -13.873 1.00 67.38 194 LYS A C 1
ATOM 1558 O O . LYS A 1 194 ? 28.006 8.277 -12.700 1.00 67.38 194 LYS A O 1
ATOM 1563 N N . ILE A 1 195 ? 27.761 7.248 -14.684 1.00 60.47 195 ILE A N 1
ATOM 1564 C CA . ILE A 1 195 ? 26.665 6.350 -14.272 1.00 60.47 195 ILE A CA 1
ATOM 1565 C C . ILE A 1 195 ? 27.125 5.439 -13.125 1.00 60.47 195 ILE A C 1
ATOM 1567 O O . ILE A 1 195 ? 26.457 5.372 -12.098 1.00 60.47 195 ILE A O 1
ATOM 1571 N N . ARG A 1 196 ? 28.309 4.816 -13.230 1.00 58.72 196 ARG A N 1
ATOM 1572 C CA . ARG A 1 196 ? 28.881 3.974 -12.164 1.00 58.72 196 ARG A CA 1
ATOM 1573 C C . ARG A 1 196 ? 29.133 4.748 -10.862 1.00 58.72 196 ARG A C 1
ATOM 1575 O O . ARG A 1 196 ? 29.092 4.145 -9.797 1.00 58.72 196 ARG A O 1
ATOM 1582 N N . LYS A 1 197 ? 29.381 6.064 -10.920 1.00 65.19 197 LYS A N 1
ATOM 1583 C CA . LYS A 1 197 ? 29.473 6.938 -9.733 1.00 65.19 197 LYS A CA 1
ATOM 1584 C C . LYS A 1 197 ? 28.103 7.271 -9.139 1.00 65.19 197 LYS A C 1
ATOM 1586 O O . LYS A 1 197 ? 27.964 7.199 -7.924 1.00 65.19 197 LYS A O 1
ATOM 1591 N N . THR A 1 198 ? 27.101 7.574 -9.965 1.00 53.16 198 THR A N 1
ATOM 1592 C CA . THR A 1 198 ? 25.720 7.840 -9.514 1.00 53.16 198 THR A CA 1
ATOM 1593 C C . THR A 1 198 ? 25.045 6.598 -8.922 1.00 53.16 198 THR A C 1
ATOM 1595 O O . THR A 1 198 ? 24.285 6.718 -7.969 1.00 53.16 198 THR A O 1
ATOM 1598 N N . PHE A 1 199 ? 25.364 5.410 -9.441 1.00 53.31 199 PHE A N 1
ATOM 1599 C CA . PHE A 1 199 ? 24.864 4.114 -8.970 1.00 53.31 199 PHE A CA 1
ATOM 1600 C C . PHE A 1 199 ? 25.868 3.357 -8.087 1.00 53.31 199 PHE A C 1
ATOM 1602 O O . PHE A 1 199 ? 25.829 2.128 -8.030 1.00 53.31 199 PHE A O 1
ATOM 1609 N N . ARG A 1 200 ? 26.774 4.050 -7.377 1.00 51.44 200 ARG A N 1
ATOM 1610 C CA . ARG A 1 200 ? 27.550 3.371 -6.327 1.00 51.44 200 ARG A CA 1
ATOM 1611 C C . ARG A 1 200 ? 26.580 2.865 -5.253 1.00 51.44 200 ARG A C 1
ATOM 1613 O O . ARG A 1 200 ? 25.833 3.688 -4.719 1.00 51.44 200 ARG A O 1
ATOM 1620 N N . PRO A 1 201 ? 26.577 1.562 -4.916 1.00 50.06 201 PRO A N 1
ATOM 1621 C CA . PRO A 1 201 ? 25.840 1.093 -3.753 1.00 50.06 201 PRO A CA 1
ATOM 1622 C C . PRO A 1 201 ? 26.374 1.831 -2.521 1.00 50.06 201 PRO A C 1
ATOM 1624 O O . PRO A 1 201 ? 27.584 1.976 -2.353 1.00 50.06 201 PRO A O 1
ATOM 1627 N N . ALA A 1 202 ? 25.469 2.335 -1.681 1.00 49.09 202 ALA A N 1
ATOM 1628 C CA . ALA A 1 202 ? 25.825 3.167 -0.530 1.00 49.09 202 ALA A CA 1
ATOM 1629 C C . ALA A 1 202 ? 26.483 2.374 0.620 1.00 49.09 202 ALA A C 1
ATOM 1631 O O . ALA A 1 202 ? 26.921 2.966 1.603 1.00 49.09 202 ALA A O 1
ATOM 1632 N N . SER A 1 203 ? 26.570 1.046 0.492 1.00 47.00 203 SER A N 1
ATOM 1633 C CA . SER A 1 203 ? 27.245 0.160 1.436 1.00 47.00 203 SER A CA 1
ATOM 1634 C C . SER A 1 203 ? 28.687 -0.116 1.007 1.00 47.00 203 SER A C 1
ATOM 1636 O O . SER A 1 203 ? 28.963 -0.452 -0.145 1.00 47.00 203 SER A O 1
ATOM 1638 N N . ARG A 1 204 ? 29.608 -0.031 1.973 1.00 49.56 204 ARG A N 1
ATOM 1639 C CA . ARG A 1 204 ? 31.015 -0.443 1.826 1.00 49.56 204 ARG A CA 1
ATOM 1640 C C . ARG A 1 204 ? 31.195 -1.968 1.944 1.00 49.56 204 ARG A C 1
ATOM 1642 O O . ARG A 1 204 ? 32.277 -2.456 1.638 1.00 49.56 204 ARG A O 1
ATOM 1649 N N . ASN A 1 205 ? 30.149 -2.696 2.353 1.00 57.44 205 ASN A N 1
ATOM 1650 C CA . ASN A 1 205 ? 30.112 -4.156 2.456 1.00 57.44 205 ASN A CA 1
ATOM 1651 C C . ASN A 1 205 ? 29.243 -4.767 1.339 1.00 57.44 205 ASN A C 1
ATOM 1653 O O . ASN A 1 205 ? 28.077 -4.382 1.214 1.00 57.44 205 ASN A O 1
ATOM 1657 N N . PRO A 1 206 ? 29.750 -5.755 0.573 1.00 61.97 206 PRO A N 1
ATOM 1658 C CA . PRO A 1 206 ? 28.999 -6.389 -0.515 1.00 61.97 206 PRO A CA 1
ATOM 1659 C C . PRO A 1 206 ? 27.793 -7.214 -0.035 1.00 61.97 206 PRO A C 1
ATOM 1661 O O . PRO A 1 206 ? 26.878 -7.443 -0.817 1.00 61.97 206 PRO A O 1
ATOM 1664 N N . ASN A 1 207 ? 27.765 -7.609 1.242 1.00 56.12 207 ASN A N 1
ATOM 1665 C CA . ASN A 1 207 ? 26.733 -8.478 1.821 1.00 56.12 207 ASN A CA 1
ATOM 1666 C C . ASN A 1 207 ? 25.550 -7.707 2.444 1.00 56.12 207 ASN A C 1
ATOM 1668 O O . ASN A 1 207 ? 24.715 -8.317 3.104 1.00 56.12 207 ASN A O 1
ATOM 1672 N N . VAL A 1 208 ? 25.494 -6.373 2.299 1.00 55.12 208 VAL A N 1
ATOM 1673 C CA . VAL A 1 208 ? 24.484 -5.530 2.967 1.00 55.12 208 VAL A CA 1
ATOM 1674 C C . VAL A 1 208 ? 23.799 -4.606 1.955 1.00 55.12 208 VAL A C 1
ATOM 1676 O O . VAL A 1 208 ? 24.354 -3.581 1.546 1.00 55.12 208 VAL A O 1
ATOM 1679 N N . THR A 1 209 ? 22.587 -4.968 1.530 1.00 56.59 209 THR A N 1
ATOM 1680 C CA . THR A 1 209 ? 21.866 -4.348 0.405 1.00 56.59 209 THR A CA 1
ATOM 1681 C C . THR A 1 209 ? 20.892 -3.252 0.844 1.00 56.59 209 THR A C 1
ATOM 1683 O O . THR A 1 209 ? 19.680 -3.359 0.669 1.00 56.59 209 THR A O 1
ATOM 1686 N N . ILE A 1 210 ? 21.411 -2.139 1.374 1.00 54.94 210 ILE A N 1
ATOM 1687 C CA . ILE A 1 210 ? 20.594 -0.946 1.674 1.00 54.94 210 ILE A CA 1
ATOM 1688 C C . ILE A 1 210 ? 20.347 -0.158 0.371 1.00 54.94 210 ILE A C 1
ATOM 1690 O O . ILE A 1 210 ? 21.096 0.763 0.038 1.00 54.94 210 ILE A O 1
ATOM 1694 N N . SER A 1 211 ? 19.312 -0.522 -0.399 1.00 55.44 211 SER A N 1
ATOM 1695 C CA . SER A 1 211 ? 19.026 0.078 -1.722 1.00 55.44 211 SER A CA 1
ATOM 1696 C C . SER A 1 211 ? 17.736 0.909 -1.834 1.00 55.44 211 SER A C 1
ATOM 1698 O O . SER A 1 211 ? 17.434 1.396 -2.922 1.00 55.44 211 SER A O 1
ATOM 1700 N N . ALA A 1 212 ? 17.006 1.158 -0.741 1.00 54.94 212 ALA A N 1
ATOM 1701 C CA . ALA A 1 212 ? 15.683 1.805 -0.789 1.00 54.94 212 ALA A CA 1
ATOM 1702 C C . ALA A 1 212 ? 15.681 3.287 -1.245 1.00 54.94 212 ALA A C 1
ATOM 1704 O O . ALA A 1 212 ? 14.761 3.739 -1.925 1.00 54.94 212 ALA A O 1
ATOM 1705 N N . ILE A 1 213 ? 16.702 4.077 -0.886 1.00 55.44 213 ILE A N 1
ATOM 1706 C CA . ILE A 1 213 ? 16.682 5.545 -1.091 1.00 55.44 213 ILE A CA 1
ATOM 1707 C C . ILE A 1 213 ? 17.174 5.950 -2.492 1.00 55.44 213 ILE A C 1
ATOM 1709 O O . ILE A 1 213 ? 16.694 6.929 -3.071 1.00 55.44 213 ILE A O 1
ATOM 1713 N N . SER A 1 214 ? 18.123 5.199 -3.059 1.00 55.72 214 SER A N 1
ATOM 1714 C CA . SER A 1 214 ? 18.650 5.478 -4.401 1.00 55.72 214 SER A CA 1
ATOM 1715 C C . SER A 1 214 ? 17.651 5.077 -5.491 1.00 55.72 214 SER A C 1
ATOM 1717 O O . SER A 1 214 ? 17.490 5.800 -6.477 1.00 55.72 214 SER A O 1
ATOM 1719 N N . LEU A 1 215 ? 16.918 3.973 -5.289 1.00 59.22 215 LEU A N 1
ATOM 1720 C CA . LEU A 1 215 ? 16.036 3.426 -6.316 1.00 59.22 215 LEU A CA 1
ATOM 1721 C C . LEU A 1 215 ? 14.872 4.369 -6.647 1.00 59.22 215 LEU A C 1
ATOM 1723 O O . LEU A 1 215 ? 14.673 4.673 -7.817 1.00 59.22 215 LEU A O 1
ATOM 1727 N N . ARG A 1 216 ? 14.201 4.965 -5.652 1.00 56.88 216 ARG A N 1
ATOM 1728 C CA . ARG A 1 216 ? 13.129 5.958 -5.889 1.00 56.88 216 ARG A CA 1
ATOM 1729 C C . ARG A 1 216 ? 13.598 7.171 -6.706 1.00 56.88 216 ARG A C 1
ATOM 1731 O O . ARG A 1 216 ? 12.847 7.693 -7.533 1.00 56.88 216 ARG A O 1
ATOM 1738 N N . LYS A 1 217 ? 14.844 7.624 -6.504 1.00 61.06 217 LYS A N 1
ATOM 1739 C CA . LYS A 1 217 ? 15.449 8.704 -7.306 1.00 61.06 217 LYS A CA 1
ATOM 1740 C C . LYS A 1 217 ? 15.765 8.224 -8.722 1.00 61.06 217 LYS A C 1
ATOM 1742 O O . LYS A 1 217 ? 15.413 8.915 -9.673 1.00 61.06 217 LYS A O 1
ATOM 1747 N N . ALA A 1 218 ? 16.354 7.038 -8.871 1.00 59.25 218 ALA A N 1
ATOM 1748 C CA . ALA A 1 218 ? 16.617 6.426 -10.171 1.00 59.25 218 ALA A CA 1
ATOM 1749 C C . ALA A 1 218 ? 15.326 6.226 -10.983 1.00 59.25 218 ALA A C 1
ATOM 1751 O O . ALA A 1 218 ? 15.261 6.661 -12.128 1.00 59.25 218 ALA A O 1
ATOM 1752 N N . VAL A 1 219 ? 14.275 5.669 -10.376 1.00 68.56 219 VAL A N 1
ATOM 1753 C CA . VAL A 1 219 ? 12.952 5.482 -10.985 1.00 68.56 219 VAL A CA 1
ATOM 1754 C C . VAL A 1 219 ? 12.400 6.803 -11.515 1.00 68.56 219 VAL A C 1
ATOM 1756 O O . VAL A 1 219 ? 12.048 6.869 -12.686 1.00 68.56 219 VAL A O 1
ATOM 1759 N N . ARG A 1 220 ? 12.404 7.886 -10.725 1.00 65.94 220 ARG A N 1
ATOM 1760 C CA . ARG A 1 220 ? 11.958 9.211 -11.205 1.00 65.94 220 ARG A CA 1
ATOM 1761 C C . ARG A 1 220 ? 12.825 9.754 -12.349 1.00 65.94 220 ARG A C 1
ATOM 1763 O O . ARG A 1 220 ? 12.285 10.305 -13.306 1.00 65.94 220 ARG A O 1
ATOM 1770 N N . ILE A 1 221 ? 14.146 9.569 -12.276 1.00 70.75 221 ILE A N 1
ATOM 1771 C CA . ILE A 1 221 ? 15.103 9.999 -13.311 1.00 70.75 221 ILE A CA 1
ATOM 1772 C C . ILE A 1 221 ? 14.936 9.208 -14.619 1.00 70.75 221 ILE A C 1
ATOM 1774 O O . ILE A 1 221 ? 15.177 9.769 -15.682 1.00 70.75 221 ILE A O 1
ATOM 1778 N N . PHE A 1 222 ? 14.507 7.943 -14.567 1.00 69.12 222 PHE A N 1
ATOM 1779 C CA . PHE A 1 222 ? 14.251 7.114 -15.752 1.00 69.12 222 PHE A CA 1
ATOM 1780 C C . PHE A 1 222 ? 12.813 7.213 -16.281 1.00 69.12 222 PHE A C 1
ATOM 1782 O O . PHE A 1 222 ? 12.611 7.108 -17.489 1.00 69.12 222 PHE A O 1
ATOM 1789 N N . LEU A 1 223 ? 11.821 7.468 -15.425 1.00 73.69 223 LEU A N 1
ATOM 1790 C CA . LEU A 1 223 ? 10.414 7.562 -15.823 1.00 73.69 223 LEU A CA 1
ATOM 1791 C C . LEU A 1 223 ? 10.159 8.764 -16.746 1.00 73.69 223 LEU A C 1
ATOM 1793 O O . LEU A 1 223 ? 9.498 8.617 -17.769 1.00 73.69 223 LEU A O 1
ATOM 1797 N N . ALA A 1 224 ? 10.728 9.933 -16.434 1.00 76.00 224 ALA A N 1
ATOM 1798 C CA . ALA A 1 224 ? 10.583 11.133 -17.261 1.00 76.00 224 ALA A CA 1
ATOM 1799 C C . ALA A 1 224 ? 11.105 10.959 -18.711 1.00 76.00 224 ALA A C 1
ATOM 1801 O O . ALA A 1 224 ? 10.331 11.197 -19.641 1.00 76.00 224 ALA A O 1
ATOM 1802 N N . PRO A 1 225 ? 12.354 10.503 -18.963 1.00 78.62 225 PRO A N 1
ATOM 1803 C CA . PRO A 1 225 ? 12.828 10.247 -20.323 1.00 78.62 225 PRO A CA 1
ATOM 1804 C C . PRO A 1 225 ? 12.147 9.041 -20.981 1.00 78.62 225 PRO A C 1
ATOM 1806 O O . PRO A 1 225 ? 12.048 9.022 -22.203 1.00 78.62 225 PRO A O 1
ATOM 1809 N N . PHE A 1 226 ? 11.642 8.062 -20.220 1.00 76.75 226 PHE A N 1
ATOM 1810 C CA . PHE A 1 226 ? 10.852 6.956 -20.772 1.00 76.75 226 PHE A CA 1
ATOM 1811 C C . PHE A 1 226 ? 9.501 7.438 -21.322 1.00 76.75 226 PHE A C 1
ATOM 1813 O O . PHE A 1 226 ? 9.162 7.129 -22.463 1.00 76.75 226 PHE A O 1
ATOM 1820 N N . ILE A 1 227 ? 8.771 8.269 -20.567 1.00 81.00 227 ILE A N 1
ATOM 1821 C CA . ILE A 1 227 ? 7.535 8.916 -21.036 1.00 81.00 227 ILE A CA 1
ATOM 1822 C C . ILE A 1 227 ? 7.834 9.822 -22.238 1.00 81.00 227 ILE A C 1
ATOM 1824 O O . ILE A 1 227 ? 7.141 9.742 -23.250 1.00 81.00 227 ILE A O 1
ATOM 1828 N N . ALA A 1 228 ? 8.893 10.637 -22.171 1.00 83.75 228 ALA A N 1
ATOM 1829 C CA . ALA A 1 228 ? 9.291 11.495 -23.286 1.00 83.75 228 ALA A CA 1
ATOM 1830 C C . ALA A 1 228 ? 9.626 10.684 -24.550 1.00 83.75 228 ALA A C 1
ATOM 1832 O O . ALA A 1 228 ? 9.186 11.049 -25.636 1.00 83.75 228 ALA A O 1
ATOM 1833 N N . ALA A 1 229 ? 10.343 9.562 -24.423 1.00 81.00 229 ALA A N 1
ATOM 1834 C CA . ALA A 1 229 ? 10.624 8.667 -25.542 1.00 81.00 229 ALA A CA 1
ATOM 1835 C C . ALA 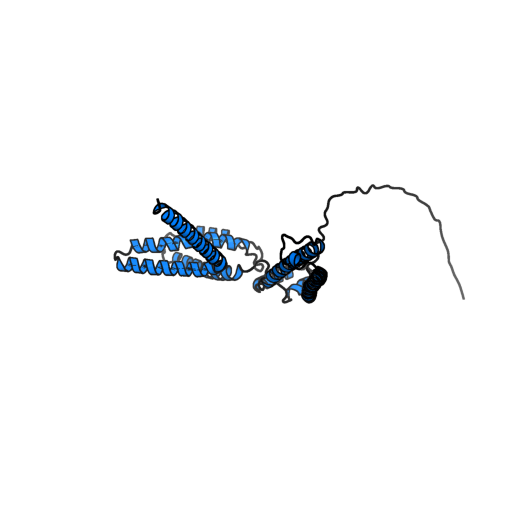A 1 229 ? 9.333 8.079 -26.132 1.00 81.00 229 ALA A C 1
ATOM 1837 O O . ALA A 1 229 ? 9.134 8.171 -27.338 1.00 81.00 229 ALA A O 1
ATOM 1838 N N . LEU A 1 230 ? 8.420 7.561 -25.301 1.00 78.25 230 LEU A N 1
ATOM 1839 C CA . LEU A 1 230 ? 7.141 7.005 -25.762 1.00 78.25 230 LEU A CA 1
ATOM 1840 C C . LEU A 1 230 ? 6.266 8.024 -26.510 1.00 78.25 230 LEU A C 1
ATOM 1842 O O . LEU A 1 230 ? 5.592 7.648 -27.465 1.00 78.25 230 LEU A O 1
ATOM 1846 N N . LEU A 1 231 ? 6.298 9.301 -26.119 1.00 83.62 231 LEU A N 1
ATOM 1847 C CA . LEU A 1 231 ? 5.586 10.377 -26.821 1.00 83.62 231 LEU A CA 1
ATOM 1848 C C . LEU A 1 231 ? 6.284 10.806 -28.122 1.00 83.62 231 LEU A C 1
ATOM 1850 O O . LEU A 1 231 ? 5.621 11.174 -29.089 1.00 83.62 231 LEU A O 1
ATOM 1854 N N . LEU A 1 232 ? 7.617 10.760 -28.165 1.00 84.00 232 LEU A N 1
ATOM 1855 C CA . LEU A 1 232 ? 8.420 11.312 -29.261 1.00 84.00 232 LEU A CA 1
ATOM 1856 C C . LEU A 1 232 ? 8.705 10.270 -30.367 1.00 84.00 232 LEU A C 1
ATOM 1858 O O . LEU A 1 232 ? 8.775 10.621 -31.545 1.00 84.00 232 LEU A O 1
ATOM 1862 N N . THR A 1 233 ? 8.766 8.978 -30.027 1.00 82.75 233 THR A N 1
ATOM 1863 C CA . THR A 1 233 ? 8.868 7.851 -30.973 1.00 82.75 233 THR A CA 1
ATOM 1864 C C . THR A 1 233 ? 7.799 7.864 -32.082 1.00 82.75 233 THR A C 1
ATOM 1866 O O . THR A 1 233 ? 8.200 7.835 -33.248 1.00 82.75 233 THR A O 1
ATOM 1869 N N . PRO A 1 234 ? 6.477 7.946 -31.810 1.00 82.69 234 PRO A N 1
ATOM 1870 C CA . PRO A 1 234 ? 5.473 7.955 -32.877 1.00 82.69 234 PRO A CA 1
ATOM 1871 C C . PRO A 1 234 ? 5.593 9.194 -33.774 1.00 82.69 234 PRO A C 1
ATOM 1873 O O . PRO A 1 234 ? 5.409 9.083 -34.985 1.00 82.69 234 PRO A O 1
ATOM 1876 N N . VAL A 1 235 ? 5.976 10.349 -33.214 1.00 84.38 235 VAL A N 1
ATOM 1877 C CA . VAL A 1 235 ? 6.197 11.595 -33.970 1.00 84.38 235 VAL A CA 1
ATOM 1878 C C . VAL A 1 235 ? 7.377 11.455 -34.937 1.00 84.38 235 VAL A C 1
ATOM 1880 O O . VAL A 1 235 ? 7.247 11.808 -36.109 1.00 84.38 235 VAL A O 1
ATOM 1883 N N . ILE A 1 236 ? 8.505 10.879 -34.494 1.00 87.75 236 ILE A N 1
ATOM 1884 C CA . ILE A 1 236 ? 9.646 10.588 -35.380 1.00 87.75 236 ILE A CA 1
ATOM 1885 C C . ILE A 1 236 ? 9.236 9.613 -36.486 1.00 87.75 236 ILE A C 1
ATOM 1887 O O . ILE A 1 236 ? 9.525 9.868 -37.654 1.00 87.75 236 ILE A O 1
ATOM 1891 N N . ILE A 1 237 ? 8.566 8.505 -36.154 1.00 84.31 237 ILE A N 1
ATOM 1892 C CA . ILE A 1 237 ? 8.241 7.477 -37.153 1.00 84.31 237 ILE A CA 1
ATOM 1893 C C . ILE A 1 237 ? 7.266 8.027 -38.207 1.00 84.31 237 ILE A C 1
ATOM 1895 O O . ILE A 1 237 ? 7.461 7.787 -39.399 1.00 84.31 237 ILE A O 1
ATOM 1899 N N . CYS A 1 238 ? 6.281 8.838 -37.806 1.00 83.81 238 CYS A N 1
ATOM 1900 C CA . CYS A 1 238 ? 5.373 9.503 -38.746 1.00 83.81 238 CYS A CA 1
ATOM 1901 C C . CYS A 1 238 ? 6.088 10.458 -39.716 1.00 83.81 238 CYS A C 1
ATOM 1903 O O . CYS A 1 238 ? 5.604 10.651 -40.829 1.00 83.81 238 CYS A O 1
ATOM 1905 N N . ASN A 1 239 ? 7.231 11.030 -39.325 1.00 89.44 239 ASN A N 1
ATOM 1906 C CA . ASN A 1 239 ? 8.042 11.886 -40.192 1.00 89.44 239 ASN A CA 1
ATOM 1907 C C . ASN A 1 239 ? 8.800 11.075 -41.267 1.00 89.44 239 ASN A C 1
ATOM 1909 O O . ASN A 1 239 ? 8.916 11.514 -42.405 1.00 89.44 239 ASN A O 1
ATOM 1913 N N . TYR A 1 240 ? 9.275 9.869 -40.933 1.00 89.25 240 TYR A N 1
ATOM 1914 C CA . TYR A 1 240 ? 10.032 9.013 -41.863 1.00 89.25 240 TYR A CA 1
ATOM 1915 C C . TYR A 1 240 ? 9.167 8.214 -42.847 1.00 89.25 240 TYR A C 1
ATOM 1917 O O . TYR A 1 240 ? 9.626 7.869 -43.936 1.00 89.25 240 TYR A O 1
ATOM 1925 N N . VAL A 1 241 ? 7.931 7.884 -42.474 1.00 93.12 241 VAL A N 1
ATOM 1926 C CA . VAL A 1 241 ? 6.995 7.148 -43.333 1.00 93.12 241 VAL A CA 1
ATOM 1927 C C . VAL A 1 241 ? 6.238 8.142 -44.211 1.00 93.12 241 VAL A C 1
ATOM 1929 O O . VAL A 1 241 ? 5.608 9.048 -43.680 1.00 93.12 241 VAL A O 1
ATOM 1932 N N . ASN A 1 242 ? 6.255 7.981 -45.537 1.00 92.75 242 ASN A N 1
ATOM 1933 C CA . ASN A 1 242 ? 5.552 8.892 -46.460 1.00 92.75 242 ASN A CA 1
ATOM 1934 C C . ASN A 1 242 ? 4.076 8.525 -46.706 1.00 92.75 242 ASN A C 1
ATOM 1936 O O . ASN A 1 242 ? 3.294 9.382 -47.107 1.00 92.75 242 ASN A O 1
ATOM 1940 N N . ASP A 1 243 ? 3.687 7.273 -46.460 1.00 94.50 243 ASP A N 1
ATOM 1941 C CA . ASP A 1 243 ? 2.333 6.763 -46.702 1.00 94.50 243 ASP A CA 1
ATOM 1942 C C . ASP A 1 243 ? 1.412 6.994 -45.488 1.00 94.50 243 ASP A C 1
ATOM 1944 O O . ASP A 1 243 ? 1.734 6.637 -44.349 1.00 94.50 243 ASP A O 1
ATOM 1948 N N . LEU A 1 244 ? 0.243 7.586 -45.747 1.00 91.94 244 LEU A N 1
ATOM 1949 C CA . LEU A 1 244 ? -0.778 7.916 -44.752 1.00 91.94 244 LEU A CA 1
ATOM 1950 C C . LEU A 1 244 ? -1.300 6.684 -43.992 1.00 91.94 244 LEU A C 1
ATOM 1952 O O . LEU A 1 244 ? -1.526 6.760 -42.785 1.00 91.94 244 LEU A O 1
ATOM 1956 N N . THR A 1 245 ? -1.461 5.551 -44.674 1.00 92.88 245 THR A N 1
ATOM 1957 C CA . THR A 1 245 ? -2.038 4.321 -44.111 1.00 92.88 245 THR A CA 1
ATOM 1958 C C . THR A 1 245 ? -1.146 3.776 -43.002 1.00 92.88 245 THR A C 1
ATOM 1960 O O . THR A 1 245 ? -1.593 3.525 -41.882 1.00 92.88 245 THR A O 1
ATOM 1963 N N . TYR A 1 246 ? 0.154 3.674 -43.288 1.00 91.25 246 TYR A N 1
ATOM 1964 C CA . TYR A 1 246 ? 1.147 3.204 -42.329 1.00 91.25 246 TYR A CA 1
ATOM 1965 C C . TYR A 1 246 ? 1.320 4.184 -41.161 1.00 91.25 246 TYR A C 1
ATOM 1967 O O . TYR A 1 246 ? 1.451 3.732 -40.025 1.00 91.25 246 TYR A O 1
ATOM 1975 N N . ARG A 1 247 ? 1.243 5.507 -41.394 1.00 90.06 247 ARG A N 1
ATOM 1976 C CA . ARG A 1 247 ? 1.234 6.510 -40.308 1.00 90.06 247 ARG A CA 1
ATOM 1977 C C . ARG A 1 247 ? 0.109 6.242 -39.306 1.00 90.06 247 ARG A C 1
ATOM 1979 O O . ARG A 1 247 ? 0.380 6.142 -38.112 1.00 90.06 247 ARG A O 1
ATOM 1986 N N . VAL A 1 248 ? -1.130 6.074 -39.777 1.00 88.81 248 VAL A N 1
ATOM 1987 C CA . VAL A 1 248 ? -2.293 5.832 -38.902 1.00 88.81 248 VAL A CA 1
ATOM 1988 C C . VAL A 1 248 ? -2.138 4.525 -38.116 1.00 88.81 248 VAL A C 1
ATOM 1990 O O . VAL A 1 248 ? -2.298 4.528 -36.896 1.00 88.81 248 VAL A O 1
ATOM 1993 N N . VAL A 1 249 ? -1.752 3.427 -38.776 1.00 90.75 249 VAL A N 1
ATOM 1994 C CA . VAL A 1 249 ? -1.546 2.124 -38.112 1.00 90.75 249 VAL A CA 1
ATOM 1995 C C . VAL A 1 249 ? -0.465 2.203 -37.026 1.00 90.75 249 VAL A C 1
ATOM 1997 O O . VAL A 1 249 ? -0.658 1.690 -35.924 1.00 90.75 249 VAL A O 1
ATOM 2000 N N . ILE A 1 250 ? 0.650 2.889 -37.294 1.00 87.69 250 ILE A N 1
ATOM 2001 C CA . ILE A 1 250 ? 1.746 3.057 -36.329 1.00 87.69 250 ILE A CA 1
ATOM 2002 C C . ILE A 1 250 ? 1.313 3.914 -35.132 1.00 87.69 250 ILE A C 1
ATOM 2004 O O . ILE A 1 250 ? 1.648 3.574 -33.995 1.00 87.69 250 ILE A O 1
ATOM 2008 N N . VAL A 1 251 ? 0.544 4.987 -35.349 1.00 87.31 251 VAL A N 1
ATOM 2009 C CA . VAL A 1 251 ? -0.015 5.809 -34.260 1.00 87.31 251 VAL A CA 1
ATOM 2010 C C . VAL A 1 251 ? -0.946 4.978 -33.374 1.00 87.31 251 VAL A C 1
ATOM 2012 O O . VAL A 1 251 ? -0.798 5.007 -32.151 1.00 87.31 251 VAL A O 1
ATOM 2015 N N . VAL A 1 252 ? -1.852 4.188 -33.959 1.00 89.25 252 VAL A N 1
ATOM 2016 C CA . VAL A 1 252 ? -2.782 3.323 -33.207 1.00 89.25 252 VAL A CA 1
ATOM 2017 C C . VAL A 1 252 ? -2.034 2.257 -32.401 1.00 89.25 252 VAL A C 1
ATOM 2019 O O . VAL A 1 252 ? -2.292 2.098 -31.210 1.00 89.25 252 VAL A O 1
ATOM 2022 N N . LEU A 1 253 ? -1.051 1.571 -32.994 1.00 87.25 253 LEU A N 1
ATOM 2023 C CA . LEU A 1 253 ? -0.245 0.576 -32.273 1.00 87.25 253 LEU A CA 1
ATOM 2024 C C . LEU A 1 253 ? 0.582 1.203 -31.141 1.00 87.25 253 LEU A C 1
ATOM 2026 O O . LEU A 1 253 ? 0.665 0.642 -30.046 1.00 87.25 253 LEU A O 1
ATOM 2030 N N . THR A 1 254 ? 1.171 2.379 -31.373 1.00 85.06 254 THR A N 1
ATOM 2031 C CA . THR A 1 254 ? 1.995 3.063 -30.365 1.00 85.06 254 THR A CA 1
ATOM 2032 C C . THR A 1 254 ? 1.147 3.605 -29.214 1.00 85.06 254 THR A C 1
ATOM 2034 O O . THR A 1 254 ? 1.523 3.437 -28.057 1.00 85.06 254 THR A O 1
ATOM 2037 N N . THR A 1 255 ? -0.023 4.185 -29.498 1.00 85.06 255 THR A N 1
ATOM 2038 C CA . THR A 1 255 ? -0.962 4.651 -28.460 1.00 85.06 255 THR A CA 1
ATOM 2039 C C . THR A 1 255 ? -1.557 3.491 -27.662 1.00 85.06 255 THR A C 1
ATOM 2041 O O . THR A 1 255 ? -1.581 3.567 -26.436 1.00 85.06 255 THR A O 1
ATOM 2044 N N . ALA A 1 256 ? -1.930 2.379 -28.304 1.00 86.62 256 ALA A N 1
ATOM 2045 C CA . ALA A 1 256 ? -2.368 1.169 -27.604 1.00 86.62 256 ALA A CA 1
ATOM 2046 C C . ALA A 1 256 ? -1.270 0.613 -26.674 1.00 86.62 256 ALA A C 1
ATOM 2048 O O . ALA A 1 256 ? -1.534 0.293 -25.515 1.00 86.62 256 ALA A O 1
ATOM 2049 N N . THR A 1 257 ? -0.020 0.570 -27.149 1.00 80.81 257 THR A N 1
ATOM 2050 C CA . THR A 1 257 ? 1.140 0.115 -26.359 1.00 80.81 257 THR A CA 1
ATOM 2051 C C . THR A 1 257 ? 1.436 1.063 -25.192 1.00 80.81 257 THR A C 1
ATOM 2053 O O . THR A 1 257 ? 1.723 0.611 -24.085 1.00 80.81 257 THR A O 1
ATOM 2056 N N . PHE A 1 258 ? 1.317 2.377 -25.407 1.00 82.31 258 PHE A N 1
ATOM 2057 C CA . PHE A 1 258 ? 1.453 3.402 -24.370 1.00 82.31 258 PHE A CA 1
ATOM 2058 C C . PHE A 1 258 ? 0.383 3.261 -23.280 1.00 82.31 258 PHE A C 1
ATOM 2060 O O . PHE A 1 258 ? 0.720 3.229 -22.098 1.00 82.31 258 PHE A O 1
ATOM 2067 N N . ILE A 1 259 ? -0.889 3.105 -23.664 1.00 82.25 259 ILE A N 1
ATOM 2068 C CA . ILE A 1 259 ? -2.007 2.911 -22.730 1.00 82.25 259 ILE A CA 1
ATOM 2069 C C . ILE A 1 259 ? -1.836 1.605 -21.944 1.00 82.25 259 ILE A C 1
ATOM 2071 O O . ILE A 1 259 ? -2.003 1.611 -20.728 1.00 82.25 259 ILE A O 1
ATOM 2075 N N . ALA A 1 260 ? -1.434 0.507 -22.593 1.00 78.44 260 ALA A N 1
ATOM 2076 C CA . ALA A 1 260 ? -1.147 -0.757 -21.912 1.00 78.44 260 ALA A CA 1
ATOM 2077 C C . ALA A 1 260 ? 0.025 -0.628 -20.918 1.00 78.44 260 ALA A C 1
ATOM 2079 O O . ALA A 1 260 ? -0.065 -1.101 -19.784 1.00 78.44 260 ALA A O 1
ATOM 2080 N N . GLY A 1 261 ? 1.101 0.064 -21.306 1.00 75.75 261 GLY A N 1
ATOM 2081 C CA . GLY A 1 261 ? 2.236 0.360 -20.429 1.00 75.75 261 GLY A CA 1
ATOM 2082 C C . GLY A 1 261 ? 1.838 1.202 -19.214 1.00 75.75 261 GLY A C 1
ATOM 2083 O O . GLY A 1 261 ? 2.185 0.852 -18.085 1.00 75.75 261 GLY A O 1
ATOM 2084 N N . LEU A 1 262 ? 1.051 2.263 -19.422 1.00 74.00 262 LEU A N 1
ATOM 2085 C CA . LEU A 1 262 ? 0.493 3.063 -18.332 1.00 74.00 262 LEU A CA 1
ATOM 2086 C C . LEU A 1 262 ? -0.445 2.242 -17.445 1.00 74.00 262 LEU A C 1
ATOM 2088 O O . LEU A 1 262 ? -0.326 2.335 -16.232 1.00 74.00 262 LEU A O 1
ATOM 2092 N N . ALA A 1 263 ? -1.323 1.402 -17.995 1.00 70.94 263 ALA A N 1
ATOM 2093 C CA . ALA A 1 263 ? -2.226 0.562 -17.205 1.00 70.94 263 ALA A CA 1
ATOM 2094 C C . ALA A 1 263 ? -1.465 -0.422 -16.295 1.00 70.94 263 ALA A C 1
ATOM 2096 O O . ALA A 1 263 ? -1.838 -0.611 -15.136 1.00 70.94 263 ALA A O 1
ATOM 2097 N N . CYS A 1 264 ? -0.361 -0.997 -16.782 1.00 66.50 264 CYS A N 1
ATOM 2098 C CA . CYS A 1 264 ? 0.522 -1.845 -15.979 1.00 66.50 264 CYS A CA 1
ATOM 2099 C C . CYS A 1 264 ? 1.205 -1.080 -14.832 1.00 66.50 264 CYS A C 1
ATOM 2101 O O . CYS A 1 264 ? 1.322 -1.620 -13.735 1.00 66.50 264 CYS A O 1
ATOM 2103 N N . ILE A 1 265 ? 1.625 0.171 -15.057 1.00 65.19 265 ILE A N 1
ATOM 2104 C CA . ILE A 1 265 ? 2.260 1.021 -14.032 1.00 65.19 265 ILE A CA 1
ATOM 2105 C C . ILE A 1 265 ? 1.216 1.561 -13.034 1.00 65.19 265 ILE A C 1
ATOM 2107 O O . ILE A 1 265 ? 1.452 1.587 -11.827 1.00 65.19 265 ILE A O 1
ATOM 2111 N N . SER A 1 266 ? 0.037 1.950 -13.519 1.00 59.38 266 SER A N 1
ATOM 2112 C CA . SER A 1 266 ? -1.041 2.556 -12.730 1.00 59.38 266 SER A CA 1
ATOM 2113 C C . SER A 1 266 ? -1.798 1.568 -11.844 1.00 59.38 266 SER A C 1
ATOM 2115 O O . SER A 1 266 ? -2.522 2.010 -10.954 1.00 59.38 266 SER A O 1
ATOM 2117 N N . LYS A 1 267 ? -1.612 0.247 -12.006 1.00 50.94 267 LYS A N 1
ATOM 2118 C CA . LYS A 1 267 ? -2.218 -0.770 -11.124 1.00 50.94 267 LYS A CA 1
ATOM 2119 C C . LYS A 1 267 ? -1.901 -0.573 -9.635 1.00 50.94 267 LYS A C 1
ATOM 2121 O O . LYS A 1 267 ? -2.711 -0.969 -8.809 1.00 50.94 267 LYS A O 1
ATOM 2126 N N . VAL A 1 268 ? -0.801 0.106 -9.295 1.00 54.44 268 VAL A N 1
ATOM 2127 C CA . VAL A 1 268 ? -0.435 0.470 -7.908 1.00 54.44 268 VAL A CA 1
ATOM 2128 C C . VAL A 1 268 ? -1.424 1.456 -7.263 1.00 54.44 268 VAL A C 1
ATOM 2130 O O . VAL A 1 268 ? -1.508 1.525 -6.044 1.00 54.44 268 VAL A O 1
ATOM 2133 N N . LYS A 1 269 ? -2.167 2.236 -8.062 1.00 53.38 269 LYS A N 1
ATOM 2134 C CA . LYS A 1 269 ? -3.103 3.277 -7.592 1.00 53.38 269 LYS A CA 1
ATOM 2135 C C . LYS A 1 269 ? -4.415 3.314 -8.386 1.00 53.38 269 LYS A C 1
ATOM 2137 O O . LYS A 1 269 ? -5.093 4.336 -8.411 1.00 53.38 269 LYS A O 1
ATOM 2142 N N . ALA A 1 270 ? -4.793 2.219 -9.051 1.00 54.94 270 ALA A N 1
ATOM 2143 C CA . ALA A 1 270 ? -5.973 2.198 -9.922 1.00 54.94 270 ALA A CA 1
ATOM 2144 C C . ALA A 1 270 ? -7.258 2.609 -9.178 1.00 54.94 270 ALA A C 1
ATOM 2146 O O . ALA A 1 270 ? -8.085 3.308 -9.751 1.00 54.94 270 ALA A O 1
ATOM 2147 N N . VAL A 1 271 ? -7.374 2.257 -7.892 1.00 56.25 271 VAL A N 1
ATOM 2148 C CA . VAL A 1 271 ? -8.486 2.665 -7.019 1.00 56.25 271 VAL A CA 1
ATOM 2149 C C . VAL A 1 271 ? -8.567 4.191 -6.882 1.00 56.25 271 VAL A C 1
ATOM 2151 O O . VAL A 1 271 ? -9.622 4.759 -7.134 1.00 56.25 271 VAL A O 1
ATOM 2154 N N . GLU A 1 272 ? -7.459 4.878 -6.580 1.00 60.59 272 GLU A N 1
ATOM 2155 C CA . GLU A 1 272 ? -7.432 6.346 -6.437 1.00 60.59 272 GLU A CA 1
ATOM 2156 C C . GLU A 1 272 ? -7.801 7.071 -7.741 1.00 60.59 272 GLU A C 1
ATOM 2158 O O . GLU A 1 272 ? -8.547 8.049 -7.720 1.00 60.59 272 GLU A O 1
ATOM 2163 N N . TRP A 1 273 ? -7.322 6.579 -8.891 1.00 63.34 273 TRP A N 1
ATOM 2164 C CA . TRP A 1 273 ? -7.643 7.170 -10.197 1.00 63.34 273 TRP A CA 1
ATOM 2165 C C . TRP A 1 273 ? -9.087 6.899 -10.634 1.00 63.34 273 TRP A C 1
ATOM 2167 O O . TRP A 1 273 ? -9.709 7.774 -11.235 1.00 63.34 273 TRP A O 1
ATOM 2177 N N . VAL A 1 274 ? -9.639 5.721 -10.322 1.00 69.00 274 VAL A N 1
ATOM 2178 C CA . VAL A 1 274 ? -11.056 5.404 -10.568 1.00 69.00 274 VAL A CA 1
ATOM 2179 C C . VAL A 1 274 ? -11.960 6.254 -9.676 1.00 69.00 274 VAL A C 1
ATOM 2181 O O . VAL A 1 274 ? -12.938 6.798 -10.180 1.00 69.00 274 VAL A O 1
ATOM 2184 N N . VAL A 1 275 ? -11.604 6.453 -8.402 1.00 73.88 275 VAL A N 1
ATOM 2185 C CA . VAL A 1 275 ? -12.308 7.380 -7.501 1.00 73.88 275 VAL A CA 1
ATOM 2186 C C . VAL A 1 275 ? -12.257 8.806 -8.055 1.00 73.88 275 VAL A C 1
ATOM 2188 O O . VAL A 1 275 ? -13.307 9.406 -8.256 1.00 73.88 275 VAL A O 1
ATOM 2191 N N . ALA A 1 276 ? -11.078 9.330 -8.411 1.00 69.19 276 ALA A N 1
ATOM 2192 C CA . ALA A 1 276 ? -10.955 10.672 -8.993 1.00 69.19 276 ALA A CA 1
ATOM 2193 C C . ALA A 1 276 ? -11.764 10.840 -10.299 1.00 69.19 276 ALA A C 1
ATOM 2195 O O . ALA A 1 276 ? -12.398 11.877 -10.512 1.00 69.19 276 ALA A O 1
ATOM 2196 N N . GLY A 1 277 ? -11.789 9.812 -11.156 1.00 72.75 277 GLY A N 1
ATOM 2197 C CA . GLY A 1 277 ? -12.608 9.782 -12.369 1.00 72.75 277 GLY A CA 1
ATOM 2198 C C . GLY A 1 277 ? -14.113 9.767 -12.078 1.00 72.75 277 GLY A C 1
ATOM 2199 O O . GLY A 1 277 ? -14.864 10.512 -12.707 1.00 72.75 277 GLY A O 1
ATOM 2200 N N . ALA A 1 278 ? -14.556 8.979 -11.096 1.00 76.62 278 ALA A N 1
ATOM 2201 C CA . ALA A 1 278 ? -15.950 8.930 -10.657 1.00 76.62 278 ALA A CA 1
ATOM 2202 C C . ALA A 1 278 ? -16.414 10.274 -10.068 1.00 76.62 278 ALA A C 1
ATOM 2204 O O . ALA A 1 278 ? -17.503 10.749 -10.404 1.00 76.62 278 ALA A O 1
ATOM 2205 N N . THR A 1 279 ? -15.573 10.938 -9.267 1.00 80.00 279 THR A N 1
ATOM 2206 C CA . THR A 1 279 ? -15.852 12.285 -8.749 1.00 80.00 279 THR A CA 1
ATOM 2207 C C . THR A 1 279 ? -15.991 13.297 -9.886 1.00 80.00 279 THR A C 1
ATOM 2209 O O . THR A 1 279 ? -16.944 14.073 -9.892 1.00 80.00 279 THR A O 1
ATOM 2212 N N . TYR A 1 280 ? -15.110 13.256 -10.895 1.00 78.31 280 TYR A N 1
ATOM 2213 C CA . TYR A 1 280 ? -15.198 14.156 -12.051 1.00 78.31 280 TYR A CA 1
ATOM 2214 C C . TYR A 1 280 ? -16.494 13.950 -12.852 1.00 78.31 280 TYR A C 1
ATOM 2216 O O . TYR A 1 280 ? -17.215 14.914 -13.096 1.00 78.31 280 TYR A O 1
ATOM 2224 N N . VAL A 1 281 ? -16.847 12.700 -13.181 1.00 83.25 281 VAL A N 1
ATOM 2225 C CA . VAL A 1 281 ? -18.110 12.367 -13.874 1.00 83.25 281 VAL A CA 1
ATOM 2226 C C . VAL A 1 281 ? -19.329 12.843 -13.078 1.00 83.25 281 VAL A C 1
ATOM 2228 O O . VAL A 1 281 ? -20.285 13.357 -13.662 1.00 83.25 281 VAL A O 1
ATOM 2231 N N . THR A 1 282 ? -19.289 12.720 -11.750 1.00 84.88 282 THR A N 1
ATOM 2232 C CA . THR A 1 282 ? -20.366 13.184 -10.867 1.00 84.88 282 THR A CA 1
ATOM 2233 C C . THR A 1 282 ? -20.496 14.708 -10.913 1.00 84.88 282 THR A C 1
ATOM 2235 O O . THR A 1 282 ? -21.588 15.211 -11.170 1.00 84.88 282 THR A O 1
ATOM 2238 N N . ILE A 1 283 ? -19.391 15.448 -10.771 1.00 87.81 283 ILE A N 1
ATOM 2239 C CA . ILE A 1 283 ? -19.374 16.919 -10.849 1.00 87.81 283 ILE A CA 1
ATOM 2240 C C . ILE A 1 283 ? -19.862 17.409 -12.221 1.00 87.81 283 ILE A C 1
ATOM 2242 O O . ILE A 1 283 ? -20.716 18.291 -12.284 1.00 87.81 283 ILE A O 1
ATOM 2246 N N . THR A 1 284 ? -19.392 16.814 -13.325 1.00 86.88 284 THR A N 1
ATOM 2247 C CA . THR A 1 284 ? -19.865 17.168 -14.676 1.00 86.88 284 THR A CA 1
ATOM 2248 C C . THR A 1 284 ? -21.367 16.922 -14.834 1.00 86.88 284 THR A C 1
ATOM 2250 O O . THR A 1 284 ? -22.053 17.721 -15.469 1.00 86.88 284 THR A O 1
ATOM 2253 N N . ARG A 1 285 ? -21.907 15.849 -14.239 1.00 88.00 285 ARG A N 1
ATOM 2254 C CA . ARG A 1 285 ? -23.346 15.554 -14.287 1.00 88.00 285 ARG A CA 1
ATOM 2255 C C . ARG A 1 285 ? -24.176 16.556 -13.480 1.00 88.00 285 ARG A C 1
ATOM 2257 O O . ARG A 1 285 ? -25.242 16.936 -13.954 1.00 88.00 285 ARG A O 1
ATOM 2264 N N . TYR A 1 286 ? -23.686 17.003 -12.321 1.00 85.31 286 TYR A N 1
ATOM 2265 C CA . TYR A 1 286 ? -24.332 18.056 -11.529 1.00 85.31 286 TYR A CA 1
ATOM 2266 C C . TYR A 1 286 ? -24.335 19.404 -12.265 1.00 85.31 286 TYR A C 1
ATOM 2268 O O . TYR A 1 286 ? -25.412 19.962 -12.458 1.00 85.31 286 TYR A O 1
ATOM 2276 N N . LEU A 1 287 ? -23.188 19.870 -12.782 1.00 84.94 287 LEU A N 1
ATOM 2277 C CA . LEU A 1 287 ? -23.140 21.117 -13.565 1.00 84.94 287 LEU A CA 1
ATOM 2278 C C . LEU A 1 287 ? -24.041 21.071 -14.807 1.00 84.94 287 LEU A C 1
ATOM 2280 O O . LEU A 1 287 ? -24.660 22.070 -15.155 1.00 84.94 287 LEU A O 1
ATOM 2284 N N . ASN A 1 288 ? -24.126 19.923 -15.486 1.00 88.69 288 ASN A N 1
ATOM 2285 C CA . ASN A 1 288 ? -24.982 19.792 -16.664 1.00 88.69 288 ASN A CA 1
ATOM 2286 C C . ASN A 1 288 ? -26.479 19.827 -16.299 1.00 88.69 288 ASN A C 1
ATOM 2288 O O . ASN A 1 288 ? -27.272 20.389 -17.045 1.00 88.69 288 ASN A O 1
ATOM 2292 N N . MET A 1 289 ? -26.872 19.280 -15.142 1.00 89.06 289 MET A N 1
ATOM 2293 C CA . MET A 1 289 ? -28.241 19.419 -14.620 1.00 89.06 289 MET A CA 1
ATOM 2294 C C . MET A 1 289 ? -28.560 20.869 -14.234 1.00 89.06 289 MET A C 1
ATOM 2296 O O . MET A 1 289 ? -29.632 21.362 -14.569 1.00 89.06 289 MET A O 1
ATOM 2300 N N . GLU A 1 290 ? -27.630 21.569 -13.585 1.00 88.31 290 GLU A N 1
ATOM 2301 C CA . GLU A 1 290 ? -27.797 22.975 -13.193 1.00 88.31 290 GLU A CA 1
ATOM 2302 C C . GLU A 1 290 ? -27.905 23.904 -14.416 1.00 88.31 290 GLU A C 1
ATOM 2304 O O . GLU A 1 290 ? -28.801 24.744 -14.482 1.00 88.31 290 GLU A O 1
ATOM 2309 N N . LEU A 1 291 ? -27.078 23.686 -15.447 1.00 84.62 291 LEU A N 1
ATOM 2310 C CA . LEU A 1 291 ? -27.174 24.397 -16.727 1.00 84.62 291 LEU A CA 1
ATOM 2311 C C . LEU A 1 291 ? -28.485 24.113 -17.475 1.00 84.62 291 LEU A C 1
ATOM 2313 O O . LEU A 1 291 ? -29.042 25.029 -18.078 1.00 84.62 291 LEU A O 1
ATOM 2317 N N . LEU A 1 292 ? -28.992 22.875 -17.432 1.00 85.81 292 LEU A N 1
ATOM 2318 C CA . LEU A 1 292 ? -30.289 22.521 -18.019 1.00 85.81 292 LEU A CA 1
ATOM 2319 C C . LEU A 1 292 ? -31.459 23.181 -17.275 1.00 85.81 292 LEU A C 1
ATOM 2321 O O . LEU A 1 292 ? -32.403 23.626 -17.924 1.00 85.81 292 LEU A O 1
ATOM 2325 N N . LEU A 1 293 ? -31.386 23.299 -15.946 1.00 85.06 293 LEU A N 1
ATOM 2326 C CA . LEU A 1 293 ? -32.374 24.039 -15.154 1.00 85.06 293 LEU A CA 1
ATOM 2327 C C . LEU A 1 293 ? -32.338 25.541 -15.480 1.00 85.06 293 LEU A C 1
ATOM 2329 O O . LEU A 1 293 ? -33.384 26.116 -15.772 1.00 85.06 293 LEU A O 1
ATOM 2333 N N . MET A 1 294 ? -31.150 26.158 -15.549 1.00 85.50 294 MET A N 1
ATOM 2334 C CA . MET A 1 294 ? -31.018 27.565 -15.960 1.00 85.50 294 MET A CA 1
ATOM 2335 C C . MET A 1 294 ? -31.539 27.833 -17.381 1.00 85.50 294 MET A C 1
ATOM 2337 O O . MET A 1 294 ? -32.085 28.905 -17.630 1.00 85.50 294 MET A O 1
ATOM 2341 N N . TRP A 1 295 ? -31.382 26.885 -18.312 1.00 83.00 295 TRP A N 1
ATOM 2342 C CA . TRP A 1 295 ? -31.964 26.991 -19.656 1.00 83.00 295 TRP A CA 1
ATOM 2343 C C . TRP A 1 295 ? -33.488 26.839 -19.645 1.00 83.00 295 TRP A C 1
ATOM 2345 O O . TRP A 1 295 ? -34.180 27.624 -20.287 1.00 83.00 295 TRP A O 1
ATOM 2355 N N . SER A 1 296 ? -34.021 25.887 -18.873 1.00 86.56 296 SER A N 1
ATOM 2356 C CA . SER A 1 296 ? -35.470 25.683 -18.753 1.00 86.56 296 SER A CA 1
ATOM 2357 C C . SER A 1 296 ? -36.195 26.904 -18.171 1.00 86.56 296 SER A C 1
ATOM 2359 O O . SER A 1 296 ? -37.313 27.192 -18.590 1.00 86.56 296 SER A O 1
ATOM 2361 N N . ASP A 1 297 ? -35.570 27.630 -17.240 1.00 82.88 297 ASP A N 1
ATOM 2362 C CA . ASP A 1 297 ? -36.116 28.874 -16.677 1.00 82.88 297 ASP A CA 1
ATOM 2363 C C . ASP A 1 297 ? -35.977 30.083 -17.625 1.00 82.88 297 ASP A C 1
ATOM 2365 O O . ASP A 1 297 ? -36.679 31.085 -17.459 1.00 82.88 297 ASP A O 1
ATOM 2369 N N . ALA A 1 298 ? -35.078 30.015 -18.615 1.00 79.94 298 ALA A N 1
ATOM 2370 C CA . ALA A 1 298 ? -34.877 31.075 -19.603 1.00 79.94 298 ALA A CA 1
ATOM 2371 C C . ALA A 1 298 ? -35.933 31.045 -20.721 1.00 79.94 298 ALA A C 1
ATOM 2373 O O . ALA A 1 298 ? -36.383 32.109 -21.139 1.00 79.94 298 ALA A O 1
ATOM 2374 N N . ASP A 1 299 ? -36.374 29.856 -21.148 1.00 76.38 299 ASP A N 1
ATOM 2375 C CA . ASP A 1 299 ? -37.440 29.676 -22.153 1.00 76.38 299 ASP A CA 1
ATOM 2376 C C . ASP A 1 299 ? -38.864 29.936 -21.596 1.00 76.38 299 ASP A C 1
ATOM 2378 O O . ASP A 1 299 ? -39.843 29.922 -22.344 1.00 76.38 299 ASP A O 1
ATOM 2382 N N . LEU A 1 300 ? -39.000 30.176 -20.285 1.00 69.44 300 LEU A N 1
ATOM 2383 C CA . LEU A 1 300 ? -40.270 30.433 -19.583 1.00 69.44 300 LEU A CA 1
ATOM 2384 C C . LEU A 1 300 ? -40.558 31.930 -19.315 1.00 69.44 300 LEU A C 1
ATOM 2386 O O . LEU A 1 300 ? -41.452 32.247 -18.522 1.00 69.44 300 LEU A O 1
ATOM 2390 N N . LYS A 1 301 ? -39.830 32.852 -19.965 1.00 57.34 301 LYS A N 1
ATOM 2391 C CA . LYS A 1 301 ? -40.001 34.317 -19.865 1.00 57.34 301 LYS A CA 1
ATOM 2392 C C . LYS A 1 301 ? -40.202 34.997 -21.217 1.00 57.34 301 LYS A C 1
ATOM 2394 O O . LYS A 1 301 ? -41.033 35.932 -21.236 1.00 57.34 301 LYS A O 1
#

Organism: NCBI:txid173218

Foldseek 3Di:
DDDDDDDDDDDDDDDDDDDDDDDDDDPDDDPPPPDDPPQDPVNLVVVVVVLVVQLVVLVVQLVVVVVVDPDVVLVVDPVNPPPVSNVVSVVVNVVSVVVVVVSVVVVVVLVQFAFDDPLQLQLVLVVCVVVVPDDPVVSVVSVDRSDTDPVPDPPPVLVVVVVVVVVVVVVVVVVVVPPPPDDPVVVVVVVVVVVCVLPPQPDPDPSHRPPPPSSVVVCVVVVVVVVVCLVVVLVVVLVVDPDPVVNVVSVVVSVVVVVVVVVVVCVVPVVVVVVVVVVVVVVVVVVVVVVVVVVVVVVVD

Radius of gyration: 36.79 Å; chains: 1; bounding box: 89×66×122 Å

Secondary structure (DSSP, 8-state):
----------------------------------------TTHHHHHHHHHHHHHHHHHHHHHHHHHT---HHHHT-TTT---HHHHHHHHHHHHHHHHHHHHHHHHHHHHTSBPPPHHHHHHHHHHHHHSTTS-HHHHHHTTSTT--BSSTT-HHHHHHHHHHHHHHHHHHHHHHTSS--SSTHHHHHHHHHHHHHHT--S-SSTT----HHHHHHHHHHHHHHHHHHHHHHHHHHHHH---HHHHHHHHHHHHHHHHHHHHHHHTTSHHHHHHHHHHHHHHHHHHHHHHHHHHHHHTT-

pLDDT: mean 71.99, std 16.83, range [32.62, 97.12]